Protein AF-A0A1R1AN00-F1 (afdb_monomer_lite)

Sequence (344 aa):
MRDAVTIQRDMHDYLPRYYGDIPVASNVVDRGASETAQLNAAMYDVLAQMYVDTATWGLARWERIFNLATDVSKPIDQRRSVIKSRARGAGTVTKALIKEVAESFQNGEVEVTEYNRNYFRRNFEAWTKHANAAIIGDYELRLTATAANQASTFDRALIPGEQYTFFIERNEGTVWIDSYNSGGAKTSLDGLTWDSVETYTWNEVEPLTFNELSGSLSGVGGVKTFVVPSDSVRVRVSFVSLDNATTGVYTFKNAMLMRGTATALPRKFEPYKPNWVGILFVSSRGVPANISDVQTAIREIIPAHIAIDYTFVYTQLGGLTGATFGGIETAALRFDELETWEVT

Radius of gyration: 29.09 Å; chains: 1; bounding box: 71×66×74 Å

pLDDT: mean 78.96, std 14.59, range [32.84, 95.38]

Foldseek 3Di:
DDALVRLLVVLCVPDDPVLVPPPVSSVVSSVVSVVVRVVVVVVVLVVLLVDLVRNDPSLVVLCVLLVHDDDPVDDSVVSSVVSVVSVVVLDDDDQVNLQVLLCVLPVAGKHKDDDQFFPQFFQNPQKQDFPQWDRPGRFKIKHWAQAFWGKIKHKDFDAAQFKKKKWKFKQWFKKFKWFAAPVGDTDDFPPWDDPPPVPLDPDDFDDWDDDPPGSMTGGGIDMIMTGHHNRTGMMMMMTTHHRPDNTDMMMMGLIGMGTDDPVPRDSDRDHRDPQEMEMEGDGFADDDPCVVVSVVSSCSSRDPPHYYHYHGHWQDPVQCVVPDPVNVVVVVDDPRCNRRDHDD

Structure (mmCIF, N/CA/C/O backbone):
data_AF-A0A1R1AN00-F1
#
_entry.id   AF-A0A1R1AN00-F1
#
loop_
_atom_site.group_PDB
_atom_site.id
_atom_site.type_symbol
_atom_site.label_atom_id
_atom_site.label_alt_id
_atom_site.label_comp_id
_atom_site.label_asym_id
_atom_site.label_entity_id
_atom_site.label_seq_id
_atom_site.pdbx_PDB_ins_code
_atom_site.Cartn_x
_atom_site.Cartn_y
_atom_site.Cartn_z
_atom_site.occupancy
_atom_site.B_iso_or_equiv
_atom_site.auth_seq_id
_atom_site.auth_comp_id
_atom_site.auth_asym_id
_atom_site.auth_atom_id
_atom_site.pdbx_PDB_model_num
ATOM 1 N N . MET A 1 1 ? 19.030 0.834 -23.474 1.00 73.69 1 MET A N 1
ATOM 2 C CA . MET A 1 1 ? 20.465 0.490 -23.409 1.00 73.69 1 MET A CA 1
ATOM 3 C C . MET A 1 1 ? 21.256 1.664 -23.956 1.00 73.69 1 MET A C 1
ATOM 5 O O . MET A 1 1 ? 20.838 2.195 -24.977 1.00 73.69 1 MET A O 1
ATOM 9 N N . ARG A 1 2 ? 22.317 2.114 -23.276 1.00 79.19 2 ARG A N 1
ATOM 10 C CA . ARG A 1 2 ? 23.229 3.115 -23.855 1.00 79.19 2 ARG A CA 1
ATOM 11 C C . ARG A 1 2 ? 24.252 2.382 -24.719 1.00 79.19 2 ARG A C 1
ATOM 13 O O . ARG A 1 2 ? 24.729 1.329 -24.303 1.00 79.19 2 ARG A O 1
ATOM 20 N N . ASP A 1 3 ? 24.543 2.898 -25.905 1.00 83.00 3 ASP A N 1
ATOM 21 C CA . ASP A 1 3 ? 25.579 2.329 -26.764 1.00 83.00 3 ASP A CA 1
ATOM 22 C C . ASP A 1 3 ? 26.980 2.764 -26.298 1.00 83.00 3 ASP A C 1
ATOM 24 O O . ASP A 1 3 ? 27.144 3.702 -25.511 1.00 83.00 3 ASP A O 1
ATOM 28 N N . ALA A 1 4 ? 28.005 2.044 -26.758 1.00 83.62 4 ALA A N 1
ATOM 29 C CA . ALA A 1 4 ? 29.384 2.287 -26.340 1.00 83.62 4 ALA A CA 1
ATOM 30 C C . ALA A 1 4 ? 29.868 3.700 -26.709 1.00 83.62 4 ALA A C 1
ATOM 32 O O . ALA A 1 4 ? 30.596 4.315 -25.938 1.00 83.62 4 ALA A O 1
ATOM 33 N N . VAL A 1 5 ? 29.417 4.230 -27.851 1.00 86.88 5 VAL A N 1
ATOM 34 C CA . VAL A 1 5 ? 29.794 5.561 -28.347 1.00 86.88 5 VAL A CA 1
ATOM 35 C C . VAL A 1 5 ? 29.214 6.665 -27.463 1.00 86.88 5 VAL A C 1
ATOM 37 O O . VAL A 1 5 ? 29.918 7.614 -27.124 1.00 86.88 5 VAL A O 1
ATOM 40 N N . THR A 1 6 ? 27.956 6.534 -27.031 1.00 90.25 6 THR A N 1
ATOM 41 C CA . THR A 1 6 ? 27.344 7.486 -26.095 1.00 90.25 6 THR A CA 1
ATOM 42 C C . THR A 1 6 ? 28.042 7.437 -24.742 1.00 90.25 6 THR A C 1
ATOM 44 O O . THR A 1 6 ? 28.355 8.485 -24.195 1.00 90.25 6 THR A O 1
ATOM 47 N N . ILE A 1 7 ? 28.335 6.241 -24.216 1.00 90.00 7 ILE A N 1
ATOM 48 C CA . ILE A 1 7 ? 29.051 6.093 -22.936 1.00 90.00 7 ILE A CA 1
ATOM 49 C C . ILE A 1 7 ? 30.443 6.726 -23.018 1.00 90.00 7 ILE A C 1
ATOM 51 O O . ILE A 1 7 ? 30.825 7.466 -22.119 1.00 90.00 7 ILE A O 1
ATOM 55 N N . GLN A 1 8 ? 31.177 6.478 -24.103 1.00 89.69 8 GLN A N 1
ATOM 56 C CA . GLN A 1 8 ? 32.492 7.068 -24.334 1.00 89.69 8 GLN A CA 1
ATOM 57 C C . GLN A 1 8 ? 32.420 8.596 -24.373 1.00 89.69 8 GLN A C 1
ATOM 59 O O . GLN A 1 8 ? 33.155 9.256 -23.642 1.00 89.69 8 GLN A O 1
ATOM 64 N N . ARG A 1 9 ? 31.514 9.165 -25.179 1.00 89.62 9 ARG A N 1
ATOM 65 C CA . ARG A 1 9 ? 31.328 10.619 -25.261 1.00 89.62 9 ARG A CA 1
ATOM 66 C C . ARG A 1 9 ? 30.973 11.211 -23.898 1.00 89.62 9 ARG A C 1
ATOM 68 O O . ARG A 1 9 ? 31.630 12.150 -23.470 1.00 89.62 9 ARG A O 1
ATOM 75 N N . ASP A 1 10 ? 29.998 10.626 -23.202 1.00 92.19 10 ASP A N 1
ATOM 76 C CA . ASP A 1 10 ? 29.580 11.089 -21.879 1.00 92.19 10 ASP A CA 1
ATOM 77 C C . ASP A 1 10 ? 30.773 11.062 -20.897 1.00 92.19 10 ASP A C 1
ATOM 79 O O . ASP A 1 10 ? 30.980 12.013 -20.150 1.00 92.19 10 ASP A O 1
ATOM 83 N N . MET A 1 11 ? 31.605 10.012 -20.917 1.00 91.19 11 MET A N 1
ATOM 84 C CA . MET A 1 11 ? 32.795 9.918 -20.057 1.00 91.19 11 MET A CA 1
ATOM 85 C C . MET A 1 11 ? 33.853 10.983 -20.369 1.00 91.19 11 MET A C 1
ATOM 87 O O . MET A 1 11 ? 34.453 11.517 -19.437 1.00 91.19 11 MET A O 1
ATOM 91 N N . HIS A 1 12 ? 34.061 11.320 -21.644 1.00 88.94 12 HIS A N 1
ATOM 92 C CA . HIS A 1 12 ? 34.932 12.433 -22.041 1.00 88.94 12 HIS A CA 1
ATOM 93 C C . HIS A 1 12 ? 34.344 13.793 -21.633 1.00 88.94 12 HIS A C 1
ATOM 95 O O . HIS A 1 12 ? 35.085 14.653 -21.162 1.00 88.94 12 HIS A O 1
ATOM 101 N N . ASP A 1 13 ? 33.023 13.970 -21.722 1.00 91.31 13 ASP A N 1
ATOM 102 C CA . ASP A 1 13 ? 32.324 15.205 -21.332 1.00 91.31 13 ASP A CA 1
ATOM 103 C C . ASP A 1 13 ? 32.365 15.465 -19.812 1.00 91.31 13 ASP A C 1
ATOM 105 O O . ASP A 1 13 ? 32.333 16.617 -19.373 1.00 91.31 13 ASP A O 1
ATOM 109 N N . TYR A 1 14 ? 32.465 14.409 -18.996 1.00 91.25 14 TYR A N 1
ATOM 110 C CA . TYR A 1 14 ? 32.631 14.510 -17.540 1.00 91.25 14 TYR A CA 1
ATOM 111 C C . TYR A 1 14 ? 34.046 14.925 -17.106 1.00 91.25 14 TYR A C 1
ATOM 113 O O . TYR A 1 14 ? 34.246 15.278 -15.939 1.00 91.25 14 TYR A O 1
ATOM 121 N N . LEU A 1 15 ? 35.030 14.892 -18.011 1.00 89.62 15 LEU A N 1
ATOM 122 C CA . LEU A 1 15 ? 36.413 15.251 -17.716 1.00 89.62 15 LEU A CA 1
ATOM 123 C C . LEU A 1 15 ? 36.736 16.685 -18.165 1.00 89.62 15 LEU A C 1
ATOM 125 O O . LEU A 1 15 ? 36.225 17.174 -19.173 1.00 89.62 15 LEU A O 1
ATOM 129 N N . PRO A 1 16 ? 37.631 17.392 -17.452 1.00 92.50 16 PRO A N 1
ATOM 130 C CA . PRO A 1 16 ? 38.161 18.661 -17.932 1.00 92.50 16 PRO A CA 1
ATOM 131 C C . PRO A 1 16 ? 38.797 18.540 -19.324 1.00 92.50 16 PRO A C 1
ATOM 133 O O . PRO A 1 16 ? 39.579 17.625 -19.579 1.00 92.50 16 PRO A O 1
ATOM 136 N N . ARG A 1 17 ? 38.539 19.522 -20.197 1.00 86.81 17 ARG A N 1
ATOM 137 C CA . ARG A 1 17 ? 38.950 19.496 -21.617 1.00 86.81 17 ARG A CA 1
ATOM 138 C C . ARG A 1 17 ? 40.444 19.252 -21.855 1.00 86.81 17 ARG A C 1
ATOM 140 O O . ARG A 1 17 ? 40.793 18.655 -22.863 1.00 86.81 17 ARG A O 1
ATOM 147 N N . TYR A 1 18 ? 41.313 19.663 -20.930 1.00 88.06 18 TYR A N 1
ATOM 148 C CA . TYR A 1 18 ? 42.763 19.476 -21.062 1.00 88.06 18 TYR A CA 1
ATOM 149 C C . TYR A 1 18 ? 43.205 18.001 -21.029 1.00 88.06 18 TYR A C 1
ATOM 151 O O . TYR A 1 18 ? 44.320 17.698 -21.441 1.00 88.06 18 TYR A O 1
ATOM 159 N N . TYR A 1 19 ? 42.360 17.073 -20.558 1.00 86.06 19 TYR A N 1
ATOM 160 C CA . TYR A 1 19 ? 42.641 15.635 -20.638 1.00 86.06 19 TYR A CA 1
ATOM 161 C C . TYR A 1 19 ? 42.410 15.053 -22.039 1.00 86.06 19 TYR A C 1
ATOM 163 O O . TYR A 1 19 ? 42.976 14.004 -22.340 1.00 86.06 19 TYR A O 1
ATOM 171 N N . GLY A 1 20 ? 41.636 15.726 -22.899 1.00 82.19 20 GLY A N 1
ATOM 172 C CA . GLY A 1 20 ? 41.353 15.259 -24.262 1.00 82.19 20 GLY A CA 1
ATOM 173 C C . GLY A 1 20 ? 42.589 15.249 -25.164 1.00 82.19 20 GLY A C 1
ATOM 174 O O . GLY A 1 20 ? 42.725 14.378 -26.020 1.00 82.19 20 GLY A O 1
ATOM 175 N N . ASP A 1 21 ? 43.530 16.161 -24.914 1.00 86.94 21 ASP A N 1
ATOM 176 C CA . ASP A 1 21 ? 44.768 16.279 -25.689 1.00 86.94 21 ASP A CA 1
ATOM 177 C C . ASP A 1 21 ? 45.856 15.291 -25.229 1.00 86.94 21 ASP A C 1
ATOM 179 O O . ASP A 1 21 ? 46.875 15.129 -25.901 1.00 86.94 21 ASP A O 1
ATOM 183 N N . ILE A 1 22 ? 45.667 14.623 -24.082 1.00 93.38 22 ILE A N 1
ATOM 184 C CA . ILE A 1 22 ? 46.639 13.684 -23.511 1.00 93.38 22 ILE A CA 1
ATOM 185 C C . ILE A 1 22 ? 46.320 12.267 -24.017 1.00 93.38 22 ILE A C 1
ATOM 187 O O . ILE A 1 22 ? 45.334 11.669 -23.576 1.00 93.38 22 ILE A O 1
ATOM 191 N N . PRO A 1 23 ? 47.182 11.645 -24.851 1.00 90.69 23 PRO A N 1
ATOM 192 C CA . PRO A 1 23 ? 46.894 10.333 -25.436 1.00 90.69 23 PRO A CA 1
ATOM 193 C C . PRO A 1 23 ? 46.712 9.228 -24.391 1.00 90.69 23 PRO A C 1
ATOM 195 O O . PRO A 1 23 ? 45.912 8.315 -24.569 1.00 90.69 23 PRO A O 1
ATOM 198 N N . VAL A 1 24 ? 47.447 9.307 -23.279 1.00 92.50 24 VAL A N 1
ATOM 199 C CA . VAL A 1 24 ? 47.346 8.336 -22.180 1.00 92.50 24 VAL A CA 1
ATOM 200 C C . VAL A 1 24 ? 45.983 8.428 -21.494 1.00 92.50 24 VAL A C 1
ATOM 202 O O . VAL A 1 24 ? 45.358 7.398 -21.259 1.00 92.50 24 VAL A O 1
ATOM 205 N N . ALA A 1 25 ? 45.506 9.643 -21.211 1.00 87.88 25 ALA A N 1
ATOM 206 C CA . ALA A 1 25 ? 44.210 9.849 -20.573 1.00 87.88 25 ALA A CA 1
ATOM 207 C C . ALA A 1 25 ? 43.074 9.384 -21.493 1.00 87.88 25 ALA A C 1
ATOM 209 O O . ALA A 1 25 ? 42.216 8.623 -21.053 1.00 87.88 25 ALA A O 1
ATOM 210 N N . SER A 1 26 ? 43.133 9.744 -22.779 1.00 88.06 26 SER A N 1
ATOM 211 C CA . SER A 1 26 ? 42.147 9.311 -23.772 1.00 88.06 26 SER A CA 1
ATOM 212 C C . SER A 1 26 ? 42.073 7.781 -23.891 1.00 88.06 26 SER A C 1
ATOM 214 O O . SER A 1 26 ? 40.998 7.201 -23.765 1.00 88.06 26 SER A O 1
ATOM 216 N N . ASN A 1 27 ? 43.221 7.095 -23.972 1.00 91.88 27 ASN A N 1
ATOM 217 C CA . ASN A 1 27 ? 43.267 5.629 -24.018 1.00 91.88 27 ASN A CA 1
ATOM 218 C C . ASN A 1 27 ? 42.658 4.956 -22.773 1.00 91.88 27 ASN A C 1
ATOM 220 O O . ASN A 1 27 ? 42.006 3.916 -22.892 1.00 91.88 27 ASN A O 1
ATOM 224 N N . VAL A 1 28 ? 42.877 5.517 -21.577 1.00 92.31 28 VAL A N 1
ATOM 225 C CA . VAL A 1 28 ? 42.296 4.994 -20.327 1.00 92.31 28 VAL A CA 1
ATOM 226 C C . VAL A 1 28 ? 40.780 5.172 -20.323 1.00 92.31 28 VAL A C 1
ATOM 228 O O . VAL A 1 28 ? 40.058 4.232 -19.990 1.00 92.31 28 VAL A O 1
ATOM 231 N N . VAL A 1 29 ? 40.294 6.347 -20.728 1.00 90.31 29 VAL A N 1
ATOM 232 C CA . VAL A 1 29 ? 38.857 6.644 -20.805 1.00 90.31 29 VAL A CA 1
ATOM 233 C C . VAL A 1 29 ? 38.172 5.742 -21.824 1.00 90.31 29 VAL A C 1
ATOM 235 O O . VAL A 1 29 ? 37.138 5.157 -21.516 1.00 90.31 29 VAL A O 1
ATOM 238 N N . ASP A 1 30 ? 38.777 5.544 -22.992 1.00 90.25 30 ASP A N 1
ATOM 239 C CA . ASP A 1 30 ? 38.228 4.700 -24.053 1.00 90.25 30 ASP A CA 1
ATOM 240 C C . ASP A 1 30 ? 38.143 3.226 -23.632 1.00 90.25 30 ASP A C 1
ATOM 242 O O . ASP A 1 30 ? 37.142 2.547 -23.891 1.00 90.25 30 ASP A O 1
ATOM 246 N N . ARG A 1 31 ? 39.163 2.720 -22.923 1.00 93.31 31 ARG A N 1
ATOM 247 C CA . ARG A 1 31 ? 39.113 1.371 -22.341 1.00 93.31 31 ARG A CA 1
ATOM 248 C C . ARG A 1 31 ? 38.059 1.258 -21.247 1.00 93.31 31 ARG A C 1
ATOM 250 O O . ARG A 1 31 ? 37.251 0.331 -21.306 1.00 93.31 31 ARG A O 1
ATOM 257 N N . GLY A 1 32 ? 37.997 2.222 -20.332 1.00 92.81 32 GLY A N 1
ATOM 258 C CA . GLY A 1 32 ? 36.976 2.263 -19.285 1.00 92.81 32 GLY A CA 1
ATOM 259 C C . GLY A 1 32 ? 35.552 2.353 -19.844 1.00 92.81 32 GLY A C 1
ATOM 260 O O . GLY A 1 32 ? 34.643 1.697 -19.335 1.00 92.81 32 GLY A O 1
ATOM 261 N N . ALA A 1 33 ? 35.348 3.094 -20.934 1.00 92.38 33 ALA A N 1
ATOM 262 C CA . ALA A 1 33 ? 34.065 3.184 -21.623 1.00 92.38 33 ALA A CA 1
ATOM 263 C C . ALA A 1 33 ? 33.647 1.840 -22.231 1.00 92.38 33 ALA A C 1
ATOM 265 O O . ALA A 1 33 ? 32.486 1.444 -22.109 1.00 92.38 33 ALA A O 1
ATOM 266 N N . SER A 1 34 ? 34.589 1.104 -22.830 1.00 91.44 34 SER A N 1
ATOM 267 C CA . SER A 1 34 ? 34.330 -0.234 -23.371 1.00 91.44 34 SER A CA 1
ATOM 268 C C . SER A 1 34 ? 33.916 -1.227 -22.279 1.00 91.44 34 SER A C 1
ATOM 270 O O . SER A 1 34 ? 32.915 -1.927 -22.435 1.00 91.44 34 SER A O 1
ATOM 272 N N . GLU A 1 35 ? 34.628 -1.249 -21.151 1.00 93.81 35 GLU A N 1
ATOM 273 C CA . GLU A 1 35 ? 34.293 -2.102 -20.002 1.00 93.81 35 GLU A CA 1
ATOM 274 C C . GLU A 1 35 ? 32.940 -1.721 -19.390 1.00 93.81 35 GLU A C 1
ATOM 276 O O . GLU A 1 35 ? 32.101 -2.582 -19.120 1.00 93.81 35 GLU A O 1
ATOM 281 N N . THR A 1 36 ? 32.677 -0.420 -19.252 1.00 93.62 36 THR A N 1
ATOM 282 C CA . THR A 1 36 ? 31.398 0.096 -18.749 1.00 93.62 36 THR A CA 1
ATOM 283 C C . THR A 1 36 ? 30.244 -0.290 -19.670 1.00 93.62 36 THR A C 1
ATOM 285 O O . THR A 1 36 ? 29.181 -0.682 -19.191 1.00 93.62 36 THR A O 1
ATOM 288 N N . ALA A 1 37 ? 30.436 -0.232 -20.990 1.00 92.62 37 ALA A N 1
ATOM 289 C CA . ALA A 1 37 ? 29.433 -0.661 -21.957 1.00 92.62 37 ALA A CA 1
ATOM 290 C C . ALA A 1 37 ? 29.138 -2.167 -21.850 1.00 92.62 37 ALA A C 1
ATOM 292 O O . ALA A 1 37 ? 27.973 -2.565 -21.893 1.00 92.62 37 ALA A O 1
ATOM 293 N N . GLN A 1 38 ? 30.164 -2.999 -21.645 1.00 92.50 38 GLN A N 1
ATOM 294 C CA . GLN A 1 38 ? 29.990 -4.438 -21.415 1.00 92.50 38 GLN A CA 1
ATOM 295 C C . GLN A 1 38 ? 29.238 -4.720 -20.110 1.00 92.50 38 GLN A C 1
ATOM 297 O O . GLN A 1 38 ? 28.301 -5.518 -20.103 1.00 92.50 38 GLN A O 1
ATOM 302 N N . LEU A 1 39 ? 29.585 -4.026 -19.023 1.00 93.56 39 LEU A N 1
ATOM 303 C CA . LEU A 1 39 ? 28.875 -4.140 -17.748 1.00 93.56 39 LEU A CA 1
ATOM 304 C C . LEU A 1 39 ? 27.409 -3.707 -17.882 1.00 93.56 39 LEU A C 1
ATOM 306 O O . LEU A 1 39 ? 26.508 -4.386 -17.390 1.00 93.56 39 LEU A O 1
ATOM 310 N N . ASN A 1 40 ? 27.163 -2.599 -18.583 1.00 93.81 40 ASN A N 1
ATOM 311 C CA . ASN A 1 40 ? 25.822 -2.103 -18.871 1.00 93.81 40 ASN A CA 1
ATOM 312 C C . ASN A 1 40 ? 25.009 -3.160 -19.636 1.00 93.81 40 ASN A C 1
ATOM 314 O O . ASN A 1 40 ? 23.879 -3.462 -19.255 1.00 93.81 40 ASN A O 1
ATOM 318 N N . ALA A 1 41 ? 25.609 -3.786 -20.652 1.00 91.69 41 ALA A N 1
ATOM 319 C CA . ALA A 1 41 ? 24.997 -4.876 -21.403 1.00 91.69 41 ALA A CA 1
ATOM 320 C C . ALA A 1 41 ? 24.670 -6.094 -20.540 1.00 91.69 41 ALA A C 1
ATOM 322 O O . ALA A 1 41 ? 23.542 -6.583 -20.592 1.00 91.69 41 ALA A O 1
ATOM 323 N N . ALA A 1 42 ? 25.608 -6.535 -19.703 1.00 93.00 42 ALA A N 1
ATOM 324 C CA . ALA A 1 42 ? 25.389 -7.648 -18.788 1.00 93.00 42 ALA A CA 1
ATOM 325 C C . ALA A 1 42 ? 24.251 -7.356 -17.794 1.00 93.00 42 ALA A C 1
ATOM 327 O O . ALA A 1 42 ? 23.400 -8.209 -17.556 1.00 93.00 42 ALA A O 1
ATOM 328 N N . MET A 1 43 ? 24.181 -6.132 -17.261 1.00 93.38 43 MET A N 1
ATOM 329 C CA . MET A 1 43 ? 23.097 -5.712 -16.371 1.00 93.38 43 MET A CA 1
ATOM 330 C C . MET A 1 43 ? 21.731 -5.789 -17.066 1.00 93.38 43 MET A C 1
ATOM 332 O O . MET A 1 43 ? 20.778 -6.318 -16.492 1.00 93.38 43 MET A O 1
ATOM 336 N N . TYR A 1 44 ? 21.627 -5.297 -18.304 1.00 92.75 44 TYR A N 1
ATOM 337 C CA . TYR A 1 44 ? 20.380 -5.380 -19.066 1.00 92.75 44 TYR A CA 1
ATOM 338 C C . TYR A 1 44 ? 20.012 -6.818 -19.452 1.00 92.75 44 TYR A C 1
ATOM 340 O O . TYR A 1 44 ? 18.827 -7.143 -19.415 1.00 92.75 44 TYR A O 1
ATOM 348 N N . ASP A 1 45 ? 20.980 -7.689 -19.757 1.00 94.62 45 ASP A N 1
ATOM 349 C CA . ASP A 1 45 ? 20.705 -9.111 -20.010 1.00 94.62 45 ASP A CA 1
ATOM 350 C C . ASP A 1 45 ? 20.145 -9.805 -18.762 1.00 94.62 45 ASP A C 1
ATOM 352 O O . ASP A 1 45 ? 19.129 -10.497 -18.838 1.00 94.62 45 ASP A O 1
ATOM 356 N N . VAL A 1 46 ? 20.728 -9.546 -17.585 1.00 94.94 46 VAL A N 1
ATOM 357 C CA . VAL A 1 46 ? 20.211 -10.062 -16.306 1.00 94.94 46 VAL A CA 1
ATOM 358 C C . VAL A 1 46 ? 18.796 -9.551 -16.039 1.00 94.94 46 VAL A C 1
ATOM 360 O O . VAL A 1 46 ? 17.925 -10.338 -15.663 1.00 94.94 46 VAL A O 1
ATOM 363 N N . LEU A 1 47 ? 18.533 -8.260 -16.264 1.00 94.12 47 LEU A N 1
ATOM 364 C CA . LEU A 1 47 ? 17.189 -7.690 -16.124 1.00 94.12 47 LEU A CA 1
ATOM 365 C C . LEU A 1 47 ? 16.197 -8.319 -17.108 1.00 94.12 47 LEU A C 1
ATOM 367 O O . LEU A 1 47 ? 15.062 -8.599 -16.725 1.00 94.12 47 LEU A O 1
ATOM 371 N N . ALA A 1 48 ? 16.619 -8.612 -18.339 1.00 94.38 48 ALA A N 1
ATOM 372 C CA . ALA A 1 48 ? 15.789 -9.308 -19.316 1.00 94.38 48 ALA A CA 1
ATOM 373 C C . ALA A 1 48 ? 15.409 -10.726 -18.851 1.00 94.38 48 ALA A C 1
ATOM 375 O O . ALA A 1 48 ? 14.332 -11.214 -19.191 1.00 94.38 48 ALA A O 1
ATOM 376 N N . GLN A 1 49 ? 16.213 -11.378 -18.008 1.00 94.94 49 GLN A N 1
ATOM 377 C CA . GLN A 1 49 ? 15.848 -12.674 -17.425 1.00 94.94 49 GLN A CA 1
ATOM 378 C C . GLN A 1 49 ? 14.772 -12.589 -16.330 1.00 94.94 49 GLN A C 1
ATOM 380 O O . GLN A 1 49 ? 14.147 -13.602 -15.999 1.00 94.94 49 GLN A O 1
ATOM 385 N N . MET A 1 50 ? 14.531 -11.397 -15.773 1.00 91.88 50 MET A N 1
ATOM 386 C CA . MET A 1 50 ? 13.537 -11.164 -14.716 1.00 91.88 50 MET A CA 1
ATOM 387 C C . MET A 1 50 ? 12.107 -11.012 -15.247 1.00 91.88 50 MET A C 1
ATOM 389 O O . MET A 1 50 ? 11.185 -10.854 -14.453 1.00 91.88 50 MET A O 1
ATOM 393 N N . TYR A 1 51 ? 11.893 -11.092 -16.562 1.00 91.69 51 TYR A N 1
ATOM 394 C CA . TYR A 1 51 ? 10.559 -11.095 -17.162 1.00 91.69 51 TYR A CA 1
ATOM 395 C C . TYR A 1 51 ? 10.402 -12.306 -18.071 1.00 91.69 51 TYR A C 1
ATOM 397 O O . TYR A 1 51 ? 11.260 -12.575 -18.908 1.00 91.69 51 TYR A O 1
ATOM 405 N N . VAL A 1 52 ? 9.287 -13.029 -17.941 1.00 91.88 52 VAL A N 1
ATOM 406 C CA . VAL A 1 52 ? 9.049 -14.265 -18.708 1.00 91.88 52 VAL A CA 1
ATOM 407 C C . VAL A 1 52 ? 9.106 -14.011 -20.217 1.00 91.88 52 VAL A C 1
ATOM 409 O O . VAL A 1 52 ? 9.648 -14.832 -20.950 1.00 91.88 52 VAL A O 1
ATOM 412 N N . ASP A 1 53 ? 8.608 -12.865 -20.685 1.00 94.06 53 ASP A N 1
ATOM 413 C CA . ASP A 1 53 ? 8.571 -12.531 -22.114 1.00 94.06 53 ASP A CA 1
ATOM 414 C C . ASP A 1 53 ? 9.948 -12.260 -22.729 1.00 94.06 53 ASP A C 1
ATOM 416 O O . ASP A 1 53 ? 10.131 -12.470 -23.926 1.00 94.06 53 ASP A O 1
ATOM 420 N N . THR A 1 54 ? 10.927 -11.840 -21.928 1.00 94.12 54 THR A N 1
ATOM 421 C CA . THR A 1 54 ? 12.287 -11.535 -22.398 1.00 94.12 54 THR A CA 1
ATOM 422 C C . THR A 1 54 ? 13.312 -12.584 -21.970 1.00 94.12 54 THR A C 1
ATOM 424 O O . THR A 1 54 ? 14.364 -12.690 -22.596 1.00 94.12 54 THR A O 1
ATOM 427 N N . ALA A 1 55 ? 12.998 -13.427 -20.984 1.00 94.31 55 ALA A N 1
ATOM 428 C CA . ALA A 1 55 ? 13.916 -14.427 -20.450 1.00 94.31 55 ALA A CA 1
ATOM 429 C C . ALA A 1 55 ? 14.278 -15.500 -21.484 1.00 94.31 55 ALA A C 1
ATOM 431 O O . ALA A 1 55 ? 13.410 -16.036 -22.175 1.00 94.31 55 ALA A O 1
ATOM 432 N N . THR A 1 56 ? 15.561 -15.830 -21.568 1.00 93.25 56 THR A N 1
ATOM 433 C CA . THR A 1 56 ? 16.134 -16.870 -22.426 1.00 93.25 56 THR A CA 1
ATOM 434 C C . THR A 1 56 ? 16.690 -17.990 -21.548 1.00 93.25 56 THR A C 1
ATOM 436 O O . THR A 1 56 ? 15.989 -18.957 -21.248 1.00 93.25 56 THR A O 1
ATOM 439 N N . TRP A 1 57 ? 17.914 -17.841 -21.045 1.00 92.00 57 TRP A N 1
ATOM 440 C CA . TRP A 1 57 ? 18.544 -18.793 -20.131 1.00 92.00 57 TRP A CA 1
ATOM 441 C C . TRP A 1 57 ? 17.900 -18.773 -18.733 1.00 92.00 57 TRP A C 1
ATOM 443 O O . TRP A 1 57 ? 17.877 -19.792 -18.042 1.00 92.00 57 TRP A O 1
ATOM 453 N N . GLY A 1 58 ? 17.285 -17.653 -18.339 1.00 93.06 58 GLY A N 1
ATOM 454 C CA . GLY A 1 58 ? 16.565 -17.507 -17.072 1.00 93.06 58 GLY A CA 1
ATOM 455 C C . GLY A 1 58 ? 15.275 -18.328 -16.960 1.00 93.06 58 GLY A C 1
ATOM 456 O O . GLY A 1 58 ? 14.744 -18.473 -15.858 1.00 93.06 58 GLY A O 1
ATOM 457 N N . LEU A 1 59 ? 14.770 -18.911 -18.057 1.00 94.50 59 LEU A N 1
ATOM 458 C CA . LEU A 1 59 ? 13.518 -19.681 -18.048 1.00 94.50 59 LEU A CA 1
ATOM 459 C C . LEU A 1 59 ? 13.561 -20.899 -17.122 1.00 94.50 59 LEU A C 1
ATOM 461 O O . LEU A 1 59 ? 12.556 -21.204 -16.488 1.00 94.50 59 LEU A O 1
ATOM 465 N N . ALA A 1 60 ? 14.723 -21.536 -16.959 1.00 93.44 60 ALA A N 1
ATOM 466 C CA . ALA A 1 60 ? 14.876 -22.654 -16.026 1.00 93.44 60 ALA A CA 1
ATOM 467 C C . ALA A 1 60 ? 14.588 -22.246 -14.567 1.00 93.44 60 ALA A C 1
ATOM 469 O O . ALA A 1 60 ? 14.091 -23.041 -13.770 1.00 93.44 60 ALA A O 1
ATOM 470 N N . ARG A 1 61 ? 14.871 -20.987 -14.199 1.00 91.62 61 ARG A N 1
ATOM 471 C CA . ARG A 1 61 ? 14.542 -20.460 -12.869 1.00 91.62 61 ARG A CA 1
ATOM 472 C C . ARG A 1 61 ? 13.038 -20.264 -12.712 1.00 91.62 61 ARG A C 1
ATOM 474 O O . ARG A 1 61 ? 12.494 -20.648 -11.683 1.00 91.62 61 ARG A O 1
ATOM 481 N N . TRP A 1 62 ? 12.381 -19.701 -13.723 1.00 92.00 62 TRP A N 1
ATOM 482 C CA . TRP A 1 62 ? 10.928 -19.526 -13.740 1.00 92.00 62 TRP A CA 1
ATOM 483 C C . TRP A 1 62 ? 10.180 -20.855 -13.673 1.00 92.00 62 TRP A C 1
ATOM 485 O O . TRP A 1 62 ? 9.241 -20.991 -12.898 1.00 92.00 62 TRP A O 1
ATOM 495 N N . GLU A 1 63 ? 10.626 -21.854 -14.429 1.00 92.56 63 GLU A N 1
ATOM 496 C CA . GLU A 1 63 ? 10.059 -23.203 -14.381 1.00 92.56 63 GLU A CA 1
ATOM 497 C C . GLU A 1 63 ? 10.164 -23.798 -12.979 1.00 92.56 63 GLU A C 1
ATOM 499 O O . GLU A 1 63 ? 9.163 -24.282 -12.464 1.00 92.56 63 GLU A O 1
ATOM 504 N N . ARG A 1 64 ? 11.314 -23.656 -12.308 1.00 87.44 64 ARG A N 1
ATOM 505 C CA . ARG A 1 64 ? 11.465 -24.079 -10.909 1.00 87.44 64 ARG A CA 1
ATOM 506 C C . ARG A 1 64 ? 10.496 -23.356 -9.970 1.00 87.44 64 ARG A C 1
ATOM 508 O O . ARG A 1 64 ? 9.887 -24.010 -9.134 1.00 87.44 64 ARG A O 1
ATOM 515 N N . ILE A 1 65 ? 10.341 -22.035 -10.113 1.00 83.88 65 ILE A N 1
ATOM 516 C CA . ILE A 1 65 ? 9.417 -21.230 -9.288 1.00 83.88 65 ILE A CA 1
ATOM 517 C C . ILE A 1 65 ? 7.981 -21.749 -9.413 1.00 83.88 65 ILE A C 1
ATOM 519 O O . ILE A 1 65 ? 7.270 -21.844 -8.420 1.00 83.88 65 ILE A O 1
ATOM 523 N N . PHE A 1 66 ? 7.563 -22.122 -10.622 1.00 82.94 66 PHE A N 1
ATOM 524 C CA . PHE A 1 66 ? 6.220 -22.643 -10.879 1.00 82.94 66 PHE A CA 1
ATOM 525 C C . PHE A 1 66 ? 6.108 -24.172 -10.769 1.00 82.94 66 PHE A C 1
ATOM 527 O O . PHE A 1 66 ? 5.075 -24.732 -11.148 1.00 82.94 66 PHE A O 1
ATOM 534 N N . ASN A 1 67 ? 7.151 -24.834 -10.258 1.00 84.19 67 ASN A N 1
ATOM 535 C CA . ASN A 1 67 ? 7.262 -26.286 -10.134 1.00 84.19 67 ASN A CA 1
ATOM 536 C C . ASN A 1 67 ? 6.972 -27.037 -11.454 1.00 84.19 67 ASN A C 1
ATOM 538 O O . ASN A 1 67 ? 6.226 -28.015 -11.501 1.00 84.19 67 ASN A O 1
ATOM 542 N N . LEU A 1 68 ? 7.527 -26.532 -12.555 1.00 87.25 68 LEU A N 1
ATOM 543 C CA . LEU A 1 68 ? 7.456 -27.108 -13.895 1.00 87.25 68 LEU A CA 1
ATOM 544 C C . LEU A 1 68 ? 8.758 -27.853 -14.213 1.00 87.25 68 LEU A C 1
ATOM 546 O O . LEU A 1 68 ? 9.848 -27.395 -13.873 1.00 87.25 68 LEU A O 1
ATOM 550 N N . ALA A 1 69 ? 8.653 -28.977 -14.923 1.00 89.06 69 ALA A N 1
ATOM 551 C CA . ALA A 1 69 ? 9.823 -29.688 -15.428 1.00 89.06 69 ALA A CA 1
ATOM 552 C C . ALA A 1 69 ? 10.549 -28.854 -16.500 1.00 89.06 69 ALA A C 1
ATOM 554 O O . ALA A 1 69 ? 9.942 -28.438 -17.492 1.00 89.06 69 ALA A O 1
ATOM 555 N N . THR A 1 70 ? 11.852 -28.637 -16.311 1.00 91.50 70 THR A N 1
ATOM 556 C CA . THR A 1 70 ? 12.698 -27.914 -17.266 1.00 91.50 70 THR A CA 1
ATOM 557 C C . THR A 1 70 ? 13.034 -28.806 -18.451 1.00 91.50 70 THR A C 1
ATOM 559 O O . THR A 1 70 ? 13.733 -29.806 -18.309 1.00 91.50 70 THR A O 1
ATOM 562 N N . ASP A 1 71 ? 12.568 -28.411 -19.632 1.00 89.25 71 ASP A N 1
ATOM 563 C CA . ASP A 1 71 ? 12.818 -29.113 -20.888 1.00 89.25 71 ASP A CA 1
ATOM 564 C C . ASP A 1 71 ? 13.454 -28.152 -21.897 1.00 89.25 71 ASP A C 1
ATOM 566 O O . ASP A 1 71 ? 12.780 -27.345 -22.541 1.00 89.25 71 ASP A O 1
ATOM 570 N N . VAL A 1 72 ? 14.781 -28.225 -22.007 1.00 88.75 72 VAL A N 1
ATOM 571 C CA . VAL A 1 72 ? 15.576 -27.361 -22.892 1.00 88.75 72 VAL A CA 1
ATOM 572 C C . VAL A 1 72 ? 15.446 -27.725 -24.372 1.00 88.75 72 VAL A C 1
ATOM 574 O O . VAL A 1 72 ? 15.895 -26.950 -25.210 1.00 88.75 72 VAL A O 1
ATOM 577 N N . SER A 1 73 ? 14.825 -28.865 -24.704 1.00 92.25 73 SER A N 1
ATOM 578 C CA . SER A 1 73 ? 14.584 -29.265 -26.096 1.00 92.25 73 SER A CA 1
ATOM 579 C C . SER A 1 73 ? 13.428 -28.493 -26.742 1.00 92.25 73 SER A C 1
ATOM 581 O O . SER A 1 73 ? 13.353 -28.388 -27.966 1.00 92.25 73 SER A O 1
ATOM 583 N N . LYS A 1 74 ? 12.532 -27.918 -25.929 1.00 91.94 74 LYS A N 1
ATOM 584 C CA . LYS A 1 74 ? 11.375 -27.158 -26.411 1.00 91.94 74 LYS A CA 1
ATOM 585 C C . LYS A 1 74 ? 11.761 -25.741 -26.846 1.00 91.94 74 LYS A C 1
ATOM 587 O O . LYS A 1 74 ? 12.575 -25.098 -26.176 1.00 91.94 74 LYS A O 1
ATOM 592 N N . PRO A 1 75 ? 11.109 -25.194 -27.891 1.00 95.31 75 PRO A N 1
ATOM 593 C CA . PRO A 1 75 ? 11.259 -23.794 -28.268 1.00 95.31 75 PRO A CA 1
ATOM 594 C C . PRO A 1 75 ? 10.998 -22.842 -27.095 1.00 95.31 75 PRO A C 1
ATOM 596 O O . PRO A 1 75 ? 10.061 -23.032 -26.313 1.00 95.31 75 PRO A O 1
ATOM 599 N N . ILE A 1 76 ? 11.802 -21.778 -27.005 1.00 94.06 76 ILE A N 1
ATOM 600 C CA . ILE A 1 76 ? 11.719 -20.761 -25.943 1.00 94.06 76 ILE A CA 1
ATOM 601 C C . ILE A 1 76 ? 10.299 -20.191 -25.817 1.00 94.06 76 ILE A C 1
ATOM 603 O O . ILE A 1 76 ? 9.774 -20.103 -24.708 1.00 94.06 76 ILE A O 1
ATOM 607 N N . ASP A 1 77 ? 9.633 -19.884 -26.931 1.00 94.25 77 ASP A N 1
ATOM 608 C CA . ASP A 1 77 ? 8.283 -19.305 -26.908 1.00 94.25 77 ASP A CA 1
ATOM 609 C C . ASP A 1 77 ? 7.228 -20.272 -26.360 1.00 94.25 77 ASP A C 1
ATOM 611 O O . ASP A 1 77 ? 6.291 -19.862 -25.665 1.00 94.25 77 ASP A O 1
ATOM 615 N N . GLN A 1 78 ? 7.412 -21.574 -26.598 1.00 94.12 78 GLN A N 1
ATOM 616 C CA . GLN A 1 78 ? 6.556 -22.602 -26.019 1.00 94.12 78 GLN A CA 1
ATOM 617 C C . GLN A 1 78 ? 6.760 -22.671 -24.502 1.00 94.12 78 GLN A C 1
ATOM 619 O O . GLN A 1 78 ? 5.782 -22.656 -23.753 1.00 94.12 78 GLN A O 1
ATOM 624 N N . ARG A 1 79 ? 8.016 -22.672 -24.036 1.00 95.38 79 ARG A N 1
ATOM 625 C CA . ARG A 1 79 ? 8.351 -22.664 -22.601 1.00 95.38 79 ARG A CA 1
ATOM 626 C C . ARG A 1 79 ? 7.757 -21.441 -21.897 1.00 95.38 79 ARG A C 1
ATOM 628 O O . ARG A 1 79 ? 7.064 -21.585 -20.890 1.00 95.38 79 ARG A O 1
ATOM 635 N N . ARG A 1 80 ? 7.912 -20.247 -22.483 1.00 94.94 80 ARG A N 1
ATOM 636 C CA . ARG A 1 80 ? 7.295 -18.999 -21.996 1.00 94.94 80 ARG A CA 1
ATOM 637 C C . ARG A 1 80 ? 5.774 -19.093 -21.916 1.00 94.94 80 ARG A C 1
ATOM 639 O O . ARG A 1 80 ? 5.184 -18.626 -20.946 1.00 94.94 80 ARG A O 1
ATOM 646 N N . SER A 1 81 ? 5.127 -19.695 -22.912 1.00 92.25 81 SER A N 1
ATOM 647 C CA . SER A 1 81 ? 3.666 -19.842 -22.941 1.00 92.25 81 SER A CA 1
ATOM 648 C C . SER A 1 81 ? 3.150 -20.752 -21.826 1.00 92.25 81 SER A C 1
ATOM 650 O O . SER A 1 81 ? 2.156 -20.413 -21.181 1.00 92.25 81 SER A O 1
ATOM 652 N N . VAL A 1 82 ? 3.850 -21.855 -21.538 1.00 91.00 82 VAL A N 1
ATOM 653 C CA . VAL A 1 82 ? 3.517 -22.760 -20.424 1.00 91.00 82 VAL A CA 1
ATOM 654 C C . VAL A 1 82 ? 3.681 -22.049 -19.080 1.00 91.00 82 VAL A C 1
ATOM 656 O O . VAL A 1 82 ? 2.759 -22.073 -18.264 1.00 91.00 82 VAL A O 1
ATOM 659 N N . ILE A 1 83 ? 4.799 -21.342 -18.877 1.00 90.38 83 ILE A N 1
ATOM 660 C CA . ILE A 1 83 ? 5.048 -20.540 -17.667 1.00 90.38 83 ILE A CA 1
ATOM 661 C C . ILE A 1 83 ? 3.946 -19.489 -17.485 1.00 90.38 83 ILE A C 1
ATOM 663 O O . ILE A 1 83 ? 3.332 -19.422 -16.424 1.00 90.38 83 ILE A O 1
ATOM 667 N N . LYS A 1 84 ? 3.624 -18.715 -18.530 1.00 88.62 84 LYS A N 1
ATOM 668 C CA . LYS A 1 84 ? 2.536 -17.721 -18.497 1.00 88.62 84 LYS A CA 1
ATOM 669 C C . LYS A 1 84 ? 1.171 -18.354 -18.240 1.00 88.62 84 LYS A C 1
ATOM 671 O O . LYS A 1 84 ? 0.325 -17.749 -17.588 1.00 88.62 84 LYS A O 1
ATOM 676 N N . SER A 1 85 ? 0.917 -19.558 -18.749 1.00 84.88 85 SER A N 1
ATOM 677 C CA . SER A 1 85 ? -0.316 -20.293 -18.455 1.00 84.88 85 SER A CA 1
ATOM 678 C C . SER A 1 85 ? -0.399 -20.673 -16.978 1.00 84.88 85 SER A C 1
ATOM 680 O O . SER A 1 85 ? -1.447 -20.490 -16.366 1.00 84.88 85 SER A O 1
ATOM 682 N N . ARG A 1 86 ? 0.703 -21.147 -16.387 1.00 83.12 86 ARG A N 1
ATOM 683 C CA . ARG A 1 86 ? 0.760 -21.502 -14.964 1.00 83.12 86 ARG A CA 1
ATOM 684 C C . ARG A 1 86 ? 0.642 -20.274 -14.063 1.00 83.12 86 ARG A C 1
ATOM 686 O O . ARG A 1 86 ? -0.139 -20.303 -13.120 1.00 83.12 86 ARG A O 1
ATOM 693 N N . ALA A 1 87 ? 1.325 -19.187 -14.415 1.00 77.19 87 ALA A N 1
ATOM 694 C CA . ALA A 1 87 ? 1.232 -17.904 -13.725 1.00 77.19 87 ALA A CA 1
ATOM 695 C C . ALA A 1 87 ? -0.202 -17.343 -13.724 1.00 77.19 87 ALA A C 1
ATOM 697 O O . ALA A 1 87 ? -0.656 -16.831 -12.709 1.00 77.19 87 ALA A O 1
ATOM 698 N N . ARG A 1 88 ? -0.942 -17.490 -14.834 1.00 74.81 88 ARG A N 1
ATOM 699 C CA . ARG A 1 88 ? -2.369 -17.120 -14.909 1.00 74.81 88 ARG A CA 1
ATOM 700 C C . ARG A 1 88 ? -3.280 -18.074 -14.130 1.00 74.81 88 ARG A C 1
ATOM 702 O O . ARG A 1 88 ? -4.287 -17.638 -13.588 1.00 74.81 88 ARG A O 1
ATOM 709 N N . GLY A 1 89 ? -2.942 -19.363 -14.091 1.00 66.19 89 GLY A N 1
ATOM 710 C CA . GLY A 1 89 ? -3.726 -20.403 -13.418 1.00 66.19 89 GLY A CA 1
ATOM 711 C C . GLY A 1 89 ? -3.541 -20.475 -11.900 1.00 66.19 89 GLY A C 1
ATOM 712 O O . GLY A 1 89 ? -4.344 -21.126 -11.244 1.00 66.19 89 GLY A O 1
ATOM 713 N N . ALA A 1 90 ? -2.523 -19.815 -11.337 1.00 64.81 90 ALA A N 1
ATOM 714 C CA . ALA A 1 90 ? -2.259 -19.793 -9.894 1.00 64.81 90 ALA A CA 1
ATOM 715 C C . ALA A 1 90 ? -3.328 -19.035 -9.074 1.00 64.81 90 ALA A C 1
ATOM 717 O O . ALA A 1 90 ? -3.283 -19.059 -7.849 1.00 64.81 90 ALA A O 1
ATOM 718 N N . GLY A 1 91 ? -4.310 -18.414 -9.737 1.00 63.78 91 GLY A N 1
ATOM 719 C CA . GLY A 1 91 ? -5.382 -17.668 -9.087 1.00 63.78 91 GLY A CA 1
ATOM 720 C C . GLY A 1 91 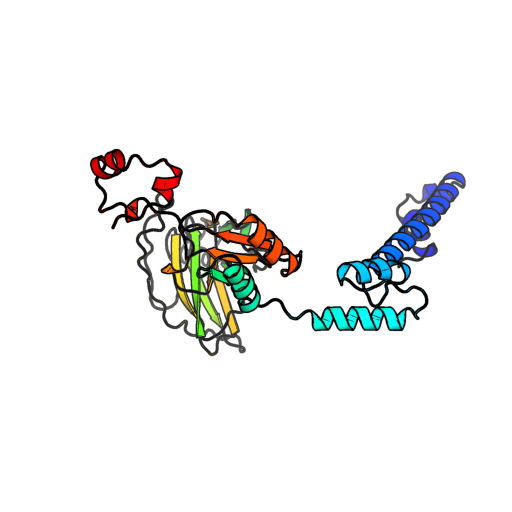? -4.896 -16.359 -8.463 1.00 63.78 91 GLY A C 1
ATOM 721 O O . GLY A 1 91 ? -3.703 -16.101 -8.312 1.00 63.78 91 GLY A O 1
ATOM 722 N N . THR A 1 92 ? -5.842 -15.488 -8.126 1.00 64.44 92 THR A N 1
ATOM 723 C CA . THR A 1 92 ? -5.564 -14.329 -7.276 1.00 64.44 92 THR A CA 1
ATOM 724 C C . THR A 1 92 ? -5.685 -14.782 -5.831 1.00 64.44 92 THR A C 1
ATOM 726 O O . THR A 1 92 ? -6.685 -15.395 -5.458 1.00 64.44 92 THR A O 1
ATOM 729 N N . VAL A 1 93 ? -4.684 -14.477 -5.012 1.00 72.69 93 VAL A N 1
ATOM 730 C CA . VAL A 1 93 ? -4.781 -14.693 -3.569 1.00 72.69 93 VAL A CA 1
ATOM 731 C C . VAL A 1 93 ? -5.825 -13.725 -3.039 1.00 72.69 93 VAL A C 1
ATOM 733 O O . VAL A 1 93 ? -5.629 -12.514 -3.090 1.00 72.69 93 VAL A O 1
ATOM 736 N N . THR A 1 94 ? -6.960 -14.258 -2.598 1.00 80.25 94 THR A N 1
ATOM 737 C CA . THR A 1 94 ? -8.044 -13.465 -2.019 1.00 80.25 94 THR A CA 1
ATOM 738 C C . THR A 1 94 ? -8.013 -13.566 -0.501 1.00 80.25 94 THR A C 1
ATOM 740 O O . THR A 1 94 ? -7.540 -14.557 0.059 1.00 80.25 94 THR A O 1
ATOM 743 N N . LYS A 1 95 ? -8.607 -12.578 0.174 1.00 81.56 95 LYS A N 1
ATOM 744 C CA . LYS A 1 95 ? -8.911 -12.632 1.611 1.00 81.56 95 LYS A CA 1
ATOM 745 C C . LYS A 1 95 ? -9.542 -13.969 2.037 1.00 81.56 95 LYS A C 1
ATOM 747 O O . LYS A 1 95 ? -9.193 -14.501 3.085 1.00 81.56 95 LYS A O 1
ATOM 752 N N . ALA A 1 96 ? -10.447 -14.507 1.214 1.00 84.06 96 ALA A N 1
ATOM 753 C CA . ALA A 1 96 ? -11.122 -15.778 1.467 1.00 84.06 96 ALA A CA 1
ATOM 754 C C . ALA A 1 96 ? -10.160 -16.973 1.404 1.00 84.06 96 ALA A C 1
ATOM 756 O O . ALA A 1 96 ? -10.187 -17.800 2.305 1.00 84.06 96 ALA A O 1
ATOM 757 N N . LEU A 1 97 ? -9.268 -17.020 0.407 1.00 85.50 97 LEU A N 1
ATOM 758 C CA . LEU A 1 97 ? -8.256 -18.077 0.303 1.00 85.50 97 LEU A CA 1
ATOM 759 C C . LEU A 1 97 ? -7.299 -18.063 1.502 1.00 85.50 97 LEU A C 1
ATOM 761 O O . LEU A 1 97 ? -6.982 -19.110 2.052 1.00 85.50 97 LEU A O 1
ATOM 765 N N . ILE A 1 98 ? -6.850 -16.877 1.925 1.00 85.69 98 ILE A N 1
ATOM 766 C CA . ILE A 1 98 ? -5.976 -16.745 3.102 1.00 85.69 98 ILE A CA 1
ATOM 767 C C . ILE A 1 98 ? -6.702 -17.242 4.356 1.00 85.69 98 ILE A C 1
ATOM 769 O O . ILE A 1 98 ? -6.095 -17.927 5.176 1.00 85.69 98 ILE A O 1
ATOM 773 N N . LYS A 1 99 ? -7.996 -16.919 4.485 1.00 88.00 99 LYS A N 1
ATOM 774 C CA . LYS A 1 99 ? -8.833 -17.366 5.600 1.00 88.00 99 LYS A CA 1
ATOM 775 C C . LYS A 1 99 ? -8.971 -18.890 5.601 1.00 88.00 99 LYS A C 1
ATOM 777 O O . LYS A 1 99 ? -8.632 -19.505 6.599 1.00 88.00 99 LYS A O 1
ATOM 782 N N . GLU A 1 100 ? -9.351 -19.490 4.475 1.00 86.69 100 GLU A N 1
ATOM 783 C CA . GLU A 1 100 ? -9.495 -20.945 4.325 1.00 86.69 100 GLU A CA 1
ATOM 784 C C . GLU A 1 100 ? -8.197 -21.690 4.655 1.00 86.69 100 GLU A C 1
ATOM 786 O O . GLU A 1 100 ? -8.207 -22.664 5.406 1.00 86.69 100 GLU A O 1
ATOM 791 N N . VAL A 1 101 ? -7.060 -21.207 4.143 1.00 86.69 101 VAL A N 1
ATOM 792 C CA . VAL A 1 101 ? -5.764 -21.811 4.452 1.00 86.69 101 VAL A CA 1
ATOM 793 C C . VAL A 1 101 ? -5.465 -21.672 5.940 1.00 86.69 101 VAL A C 1
ATOM 795 O O . VAL A 1 101 ? -5.163 -22.678 6.564 1.00 86.69 101 VAL A O 1
ATOM 798 N N . ALA A 1 102 ? -5.610 -20.495 6.550 1.00 85.19 102 ALA A N 1
ATOM 799 C CA . ALA A 1 102 ? -5.354 -20.326 7.982 1.00 85.19 102 ALA A CA 1
ATOM 800 C C . ALA A 1 102 ? -6.259 -21.219 8.864 1.00 85.19 102 ALA A C 1
ATOM 802 O O . ALA A 1 102 ? -5.765 -21.867 9.787 1.00 85.19 102 ALA A O 1
ATOM 803 N N . GLU A 1 103 ? -7.552 -21.311 8.539 1.00 86.50 103 GLU A N 1
ATOM 804 C CA . GLU A 1 103 ? -8.547 -22.139 9.244 1.00 86.50 103 GLU A CA 1
ATOM 805 C C . GLU A 1 103 ? -8.365 -23.648 9.002 1.00 86.50 103 GLU A C 1
ATOM 807 O O . GLU A 1 103 ? -8.814 -24.469 9.794 1.00 86.50 103 GLU A O 1
ATOM 812 N N . SER A 1 104 ? -7.693 -24.067 7.927 1.00 84.31 104 SER A N 1
ATOM 813 C CA . SER A 1 104 ? -7.436 -25.497 7.687 1.00 84.31 104 SER A CA 1
ATOM 814 C C . SER A 1 104 ? -6.388 -26.088 8.637 1.00 84.31 104 SER A C 1
ATOM 816 O O . SER A 1 104 ? -6.408 -27.284 8.928 1.00 84.31 104 SER A O 1
ATOM 818 N N . PHE A 1 105 ? -5.472 -25.254 9.134 1.00 76.62 105 PHE A N 1
ATOM 819 C CA . PHE A 1 105 ? -4.416 -25.682 10.050 1.00 76.62 105 PHE A CA 1
ATOM 820 C C . PHE A 1 105 ? -4.867 -25.589 11.503 1.00 76.62 105 PHE A C 1
ATOM 822 O O . PHE A 1 105 ? -4.448 -26.396 12.330 1.00 76.62 105 PHE A O 1
ATOM 829 N N . GLN A 1 106 ? -5.717 -24.621 11.829 1.00 67.19 106 GLN A N 1
ATOM 830 C CA . GLN A 1 106 ? -6.272 -24.442 13.159 1.00 67.19 106 GLN A CA 1
ATOM 831 C C . GLN A 1 106 ? -7.777 -24.650 13.054 1.00 67.19 106 GLN A C 1
ATOM 833 O O . GLN A 1 106 ? -8.414 -23.861 12.381 1.00 67.19 106 GLN A O 1
ATOM 838 N N . ASN A 1 107 ? -8.341 -25.673 13.711 1.00 66.56 107 ASN A N 1
ATOM 839 C CA . ASN A 1 107 ? -9.792 -25.944 13.766 1.00 66.56 107 ASN A CA 1
ATOM 840 C C . ASN A 1 107 ? -10.573 -24.821 14.492 1.00 66.56 107 ASN A C 1
ATOM 842 O O . ASN A 1 107 ? -11.260 -25.062 15.483 1.00 66.56 107 ASN A O 1
ATOM 846 N N . GLY A 1 108 ? -10.411 -23.581 14.060 1.00 70.75 108 GLY A N 1
ATOM 847 C CA . GLY A 1 108 ? -10.789 -22.373 14.751 1.00 70.75 108 GLY A CA 1
ATOM 848 C C . GLY A 1 108 ? -10.948 -21.227 13.763 1.00 70.75 108 GLY A C 1
ATOM 849 O O . GLY A 1 108 ? -10.330 -21.201 12.705 1.00 70.75 108 GLY A O 1
ATOM 850 N N . GLU A 1 109 ? -11.828 -20.300 14.110 1.00 78.38 109 GLU A N 1
ATOM 851 C CA . GLU A 1 109 ? -12.134 -19.133 13.301 1.00 78.38 109 GLU A CA 1
ATOM 852 C C . GLU A 1 109 ? -10.940 -18.169 13.214 1.00 78.38 109 GLU A C 1
ATOM 854 O O . GLU A 1 109 ? -10.309 -17.811 14.219 1.00 78.38 109 GLU A O 1
ATOM 859 N N . VAL A 1 110 ? -10.655 -17.731 11.987 1.00 82.25 110 VAL A N 1
ATOM 860 C CA . VAL A 1 110 ? -9.625 -16.734 11.686 1.00 82.25 110 VAL A CA 1
ATOM 861 C C . VAL A 1 110 ? -10.265 -15.536 10.999 1.00 82.25 110 VAL A C 1
ATOM 863 O O . VAL A 1 110 ? -11.022 -15.654 10.031 1.00 82.25 110 VAL A O 1
ATOM 866 N N . GLU A 1 111 ? -9.928 -14.339 11.463 1.00 78.12 111 GLU A N 1
ATOM 867 C CA . GLU A 1 111 ? -10.304 -13.106 10.791 1.00 78.12 111 GLU A CA 1
ATOM 868 C C . GLU A 1 111 ? -9.115 -12.567 9.995 1.00 78.12 111 GLU A C 1
ATOM 870 O O . GLU A 1 111 ? -8.127 -12.066 10.530 1.00 78.12 111 GLU A O 1
ATOM 875 N N . VAL A 1 112 ? -9.214 -12.650 8.671 1.00 77.94 112 VAL A N 1
ATOM 876 C CA . VAL A 1 112 ? -8.266 -11.976 7.781 1.00 77.94 112 VAL A CA 1
ATOM 877 C C . VAL A 1 112 ? -8.720 -10.536 7.605 1.00 77.94 112 VAL A C 1
ATOM 879 O O . VAL A 1 112 ? -9.913 -10.245 7.573 1.00 77.94 112 VAL A O 1
ATOM 882 N N . THR A 1 113 ? -7.788 -9.613 7.452 1.00 67.19 113 THR A N 1
ATOM 883 C CA . THR A 1 113 ? -8.048 -8.198 7.187 1.00 67.19 113 THR A CA 1
ATOM 884 C C . THR A 1 113 ? -7.003 -7.690 6.198 1.00 67.19 113 THR A C 1
ATOM 886 O O . THR A 1 113 ? -5.805 -7.718 6.460 1.00 67.19 113 THR A O 1
ATOM 889 N N . GLU A 1 114 ? -7.438 -7.249 5.016 1.00 62.38 114 GLU A N 1
ATOM 890 C CA . GLU A 1 114 ? -6.553 -6.529 4.097 1.00 62.38 114 GLU A CA 1
ATOM 891 C C . GLU A 1 114 ? -6.443 -5.089 4.580 1.00 62.38 114 GLU A C 1
ATOM 893 O O . GLU A 1 114 ? -7.433 -4.353 4.639 1.00 62.38 114 GLU A O 1
ATOM 898 N N . TYR A 1 115 ? -5.237 -4.692 4.967 1.00 59.75 115 TYR A N 1
ATOM 899 C CA . TYR A 1 115 ? -5.021 -3.411 5.603 1.00 59.75 115 TYR A CA 1
ATOM 900 C C . TYR A 1 115 ? -4.370 -2.432 4.631 1.00 59.75 115 TYR A C 1
ATOM 902 O O . TYR A 1 115 ? -3.164 -2.443 4.424 1.00 59.75 115 TYR A O 1
ATOM 910 N N . ASN A 1 116 ? -5.163 -1.481 4.139 1.00 58.69 116 ASN A N 1
ATOM 911 C CA . ASN A 1 116 ? -4.676 -0.116 3.932 1.00 58.69 116 ASN A CA 1
ATOM 912 C C . ASN A 1 116 ? -5.063 0.694 5.170 1.00 58.69 116 ASN A C 1
ATOM 914 O O . ASN A 1 116 ? -5.941 1.550 5.102 1.00 58.69 116 ASN A O 1
ATOM 918 N N . ARG A 1 117 ? -4.473 0.332 6.319 1.00 67.75 117 ARG A N 1
ATOM 919 C CA . ARG A 1 117 ? -4.913 0.802 7.641 1.00 67.75 117 ARG A CA 1
ATOM 920 C C . ARG A 1 117 ? -4.980 2.324 7.697 1.00 67.75 117 ARG A C 1
ATOM 922 O O . ARG A 1 117 ? -6.039 2.850 7.995 1.00 67.75 117 ARG A O 1
ATOM 929 N N . ASN A 1 118 ? -3.926 3.019 7.287 1.00 82.44 118 ASN A N 1
ATOM 930 C CA . ASN A 1 118 ? -3.926 4.476 7.193 1.00 82.44 118 ASN A CA 1
ATOM 931 C C . ASN A 1 118 ? -3.955 4.938 5.726 1.00 82.44 118 ASN A C 1
ATOM 933 O O . ASN A 1 118 ? -3.186 4.446 4.912 1.00 82.44 118 ASN A O 1
ATOM 937 N N . TYR A 1 119 ? -4.801 5.894 5.356 1.00 85.31 119 TYR A N 1
ATOM 938 C CA . TYR A 1 119 ? -4.825 6.473 4.010 1.00 85.31 119 TYR A CA 1
ATOM 939 C C . TYR A 1 119 ? -3.781 7.585 3.807 1.00 85.31 119 TYR A C 1
ATOM 941 O O . TYR A 1 119 ? -3.445 7.891 2.654 1.00 85.31 119 TYR A O 1
ATOM 949 N N . PHE A 1 120 ? -3.243 8.168 4.885 1.00 85.75 120 PHE A N 1
ATOM 950 C CA . PHE A 1 120 ? -2.144 9.135 4.833 1.00 85.75 120 PHE A CA 1
ATOM 951 C C . PHE A 1 120 ? -0.823 8.445 4.536 1.00 85.75 120 PHE A C 1
ATOM 953 O O . PHE A 1 120 ? -0.515 7.432 5.144 1.00 85.75 120 PHE A O 1
ATOM 960 N N . ARG A 1 121 ? -0.023 9.006 3.623 1.00 81.62 121 ARG A N 1
ATOM 961 C CA . ARG A 1 121 ? 1.310 8.485 3.285 1.00 81.62 121 ARG A CA 1
ATOM 962 C C . ARG A 1 121 ? 2.391 9.077 4.187 1.00 81.62 121 ARG A C 1
ATOM 964 O O . ARG A 1 121 ? 2.249 10.200 4.669 1.00 81.62 121 ARG A O 1
ATOM 971 N N . ARG A 1 122 ? 3.495 8.337 4.310 1.00 81.25 122 ARG A N 1
ATOM 972 C CA . ARG A 1 122 ? 4.731 8.774 4.967 1.00 81.25 122 ARG A CA 1
ATOM 973 C C . ARG A 1 122 ? 5.226 10.110 4.393 1.00 81.25 122 ARG A C 1
ATOM 975 O O . ARG A 1 122 ? 5.032 10.393 3.211 1.00 81.25 122 ARG A O 1
ATOM 982 N N . ASN A 1 123 ? 5.864 10.913 5.241 1.00 79.00 123 ASN A N 1
ATOM 983 C CA . ASN A 1 123 ? 6.513 12.186 4.924 1.00 79.00 123 ASN A CA 1
ATOM 984 C C . ASN A 1 123 ? 5.617 13.198 4.205 1.00 79.00 123 ASN A C 1
ATOM 986 O O . ASN A 1 123 ? 6.116 14.089 3.522 1.00 79.00 123 ASN A O 1
ATOM 990 N N . PHE A 1 124 ? 4.291 13.084 4.338 1.00 76.81 124 PHE A N 1
ATOM 991 C CA . PHE A 1 124 ? 3.347 14.000 3.691 1.00 76.81 124 PHE A CA 1
ATOM 992 C C . PHE A 1 124 ? 3.597 14.117 2.173 1.00 76.81 124 PHE A C 1
ATOM 994 O O . PHE A 1 124 ? 3.360 15.164 1.566 1.00 76.81 124 PHE A O 1
ATOM 1001 N N . GLU A 1 125 ? 4.099 13.046 1.543 1.00 72.88 125 GLU A N 1
ATOM 1002 C CA . GLU A 1 125 ? 4.541 13.053 0.139 1.00 72.88 125 GLU A CA 1
ATOM 1003 C C . GLU A 1 125 ? 3.412 13.440 -0.821 1.00 72.88 125 GLU A C 1
ATOM 1005 O O . GLU A 1 125 ? 3.628 14.142 -1.803 1.00 72.88 125 GLU A O 1
ATOM 1010 N N . ALA A 1 126 ? 2.187 13.020 -0.505 1.00 78.06 126 ALA A N 1
ATOM 1011 C CA . ALA A 1 126 ? 0.997 13.277 -1.311 1.00 78.06 126 ALA A CA 1
ATOM 1012 C C . ALA A 1 126 ? 0.248 14.569 -0.928 1.00 78.06 126 ALA A C 1
ATOM 1014 O O . ALA A 1 126 ? -0.873 14.782 -1.382 1.00 78.06 126 ALA A O 1
ATOM 1015 N N . TRP A 1 127 ? 0.817 15.408 -0.060 1.00 88.56 127 TRP A N 1
ATOM 1016 C CA . TRP A 1 127 ? 0.145 16.606 0.440 1.00 88.56 127 TRP A CA 1
ATOM 1017 C C . TRP A 1 127 ? 0.500 17.845 -0.371 1.00 88.56 127 TRP A C 1
ATOM 1019 O O . TRP A 1 127 ? 1.672 18.098 -0.678 1.00 88.56 127 TRP A O 1
ATOM 1029 N N . THR A 1 128 ? -0.508 18.686 -0.592 1.00 92.25 128 THR A N 1
ATOM 1030 C CA . THR A 1 128 ? -0.326 20.060 -1.059 1.00 92.25 128 THR A CA 1
ATOM 1031 C C . THR A 1 128 ? 0.018 20.925 0.147 1.00 92.25 128 THR A C 1
ATOM 1033 O O . THR A 1 128 ? -0.845 21.270 0.955 1.00 92.25 128 THR A O 1
ATOM 1036 N N . LYS A 1 129 ? 1.305 21.231 0.300 1.00 91.69 129 LYS A N 1
ATOM 1037 C CA . LYS A 1 129 ? 1.836 21.965 1.452 1.00 91.69 129 LYS A CA 1
ATOM 1038 C C . LYS A 1 129 ? 1.740 23.470 1.233 1.00 91.69 129 LYS A C 1
ATOM 1040 O O . LYS A 1 129 ? 2.010 23.956 0.136 1.00 91.69 129 LYS A O 1
ATOM 1045 N N . HIS A 1 130 ? 1.416 24.203 2.293 1.00 93.62 130 HIS A N 1
ATOM 1046 C CA . HIS A 1 130 ? 1.607 25.650 2.312 1.00 93.62 130 HIS A CA 1
ATOM 1047 C C . HIS A 1 130 ? 3.107 25.988 2.259 1.00 93.62 130 HIS A C 1
ATOM 1049 O O . HIS A 1 130 ? 3.928 25.217 2.754 1.00 93.62 130 HIS A O 1
ATOM 1055 N N . ALA A 1 131 ? 3.471 27.158 1.725 1.00 93.69 131 ALA A N 1
ATOM 1056 C CA . ALA A 1 131 ? 4.871 27.588 1.615 1.00 93.69 131 ALA A CA 1
ATOM 1057 C C . ALA A 1 131 ? 5.600 27.641 2.973 1.00 93.69 131 ALA A C 1
ATOM 1059 O O . ALA A 1 131 ? 6.794 27.373 3.054 1.00 93.69 131 ALA A O 1
ATOM 1060 N N . ASN A 1 132 ? 4.857 27.927 4.044 1.00 93.19 132 ASN A N 1
ATOM 1061 C CA . ASN A 1 132 ? 5.388 28.018 5.407 1.00 93.19 132 ASN A CA 1
ATOM 1062 C C . ASN A 1 132 ? 5.236 26.710 6.210 1.00 93.19 132 ASN A C 1
ATOM 1064 O O . ASN A 1 132 ? 5.329 26.724 7.439 1.00 93.19 132 ASN A O 1
ATOM 1068 N N . ALA A 1 133 ? 4.932 25.592 5.545 1.00 92.75 133 ALA A N 1
ATOM 1069 C CA . ALA A 1 133 ? 4.817 24.286 6.180 1.00 92.75 133 ALA A CA 1
ATOM 1070 C C . ALA A 1 133 ? 6.104 23.468 5.990 1.00 92.75 133 ALA A C 1
ATOM 1072 O O . ALA A 1 133 ? 6.638 23.364 4.888 1.00 92.75 133 ALA A O 1
ATOM 1073 N N . ALA A 1 134 ? 6.583 22.855 7.068 1.00 92.12 134 ALA A N 1
ATOM 1074 C CA . ALA A 1 134 ? 7.779 22.027 7.113 1.00 92.12 134 ALA A CA 1
ATOM 1075 C C . ALA A 1 134 ? 7.440 20.628 7.638 1.00 92.12 134 ALA A C 1
ATOM 1077 O O . ALA A 1 134 ? 6.712 20.482 8.619 1.00 92.12 134 ALA A O 1
ATOM 1078 N N . ILE A 1 135 ? 8.000 19.599 7.006 1.00 90.75 135 ILE A N 1
ATOM 1079 C CA . ILE A 1 135 ? 7.929 18.220 7.498 1.00 90.75 135 ILE A CA 1
ATOM 1080 C C . ILE A 1 135 ? 8.996 18.078 8.580 1.00 90.75 135 ILE A C 1
ATOM 1082 O O . ILE A 1 135 ? 10.172 18.329 8.318 1.00 90.75 135 ILE A O 1
ATOM 1086 N N . ILE A 1 136 ? 8.581 17.715 9.791 1.00 89.75 136 ILE A N 1
ATOM 1087 C CA . ILE A 1 136 ? 9.491 17.526 10.931 1.00 89.75 136 ILE A CA 1
ATOM 1088 C C . ILE A 1 136 ? 9.608 16.051 11.345 1.00 89.75 136 ILE A C 1
ATOM 1090 O O . ILE A 1 136 ? 10.477 15.708 12.139 1.00 89.75 136 ILE A O 1
ATOM 1094 N N . GLY A 1 137 ? 8.786 15.177 10.758 1.00 87.00 137 GLY A N 1
ATOM 1095 C CA . GLY A 1 137 ? 8.828 13.729 10.927 1.00 87.00 137 GLY A CA 1
ATOM 1096 C C . GLY A 1 137 ? 7.897 13.020 9.941 1.00 87.00 137 GLY A C 1
ATOM 1097 O O . GLY A 1 137 ? 7.116 13.661 9.238 1.00 87.00 137 GLY A O 1
ATOM 1098 N N . ASP A 1 138 ? 7.945 11.687 9.918 1.00 82.44 138 ASP A N 1
ATOM 1099 C CA . ASP A 1 138 ? 7.225 10.852 8.942 1.00 82.44 138 ASP A CA 1
ATOM 1100 C C . ASP A 1 138 ? 5.702 11.076 8.916 1.00 82.44 138 ASP A C 1
ATOM 1102 O O . ASP A 1 138 ? 5.081 10.940 7.863 1.00 82.44 138 ASP A O 1
ATOM 1106 N N . TYR A 1 139 ? 5.112 11.442 10.054 1.00 85.25 139 TYR A N 1
ATOM 1107 C CA . TYR A 1 139 ? 3.705 11.838 10.195 1.00 85.25 139 TYR A CA 1
ATOM 1108 C C . TYR A 1 139 ? 3.572 13.101 11.050 1.00 85.25 139 TYR A C 1
ATOM 1110 O O . TYR A 1 139 ? 2.541 13.321 11.678 1.00 85.25 139 TYR A O 1
ATOM 1118 N N . GLU A 1 140 ? 4.607 13.947 11.050 1.00 88.56 140 GLU A N 1
ATOM 1119 C CA . GLU A 1 140 ? 4.601 15.257 11.690 1.00 88.56 140 GLU A CA 1
ATOM 1120 C C . GLU A 1 140 ? 4.813 16.431 10.710 1.00 88.56 140 GLU A C 1
ATOM 1122 O O . GLU A 1 140 ? 5.847 16.546 10.041 1.00 88.56 140 GLU A O 1
ATOM 1127 N N . LEU A 1 141 ? 3.845 17.347 10.674 1.00 90.62 141 LEU A N 1
ATOM 1128 C CA . LEU A 1 141 ? 3.871 18.588 9.905 1.00 90.62 141 LEU A CA 1
ATOM 1129 C C . LEU A 1 141 ? 3.869 19.782 10.856 1.00 90.62 141 LEU A C 1
ATOM 1131 O O . LEU A 1 141 ? 3.028 19.872 11.745 1.00 90.62 141 LEU A O 1
ATOM 1135 N N . ARG A 1 142 ? 4.755 20.744 10.617 1.00 91.81 142 ARG A N 1
ATOM 1136 C CA . ARG A 1 142 ? 4.767 22.035 11.304 1.00 91.81 142 ARG A CA 1
ATOM 1137 C C . ARG A 1 142 ? 4.426 23.154 10.333 1.00 91.81 142 ARG A C 1
ATOM 1139 O O . ARG A 1 142 ? 5.150 23.366 9.369 1.00 91.81 142 ARG A O 1
ATOM 1146 N N . LEU A 1 143 ? 3.368 23.900 10.605 1.00 91.94 143 LEU A N 1
ATOM 1147 C CA . LEU A 1 143 ? 2.991 25.114 9.895 1.00 91.94 143 LEU A CA 1
ATOM 1148 C C . LEU A 1 143 ? 3.387 26.335 10.731 1.00 91.94 143 LEU A C 1
ATOM 1150 O O . LEU A 1 143 ? 2.829 26.566 11.801 1.00 91.94 143 LEU A O 1
ATOM 1154 N N . THR A 1 144 ? 4.319 27.137 10.222 1.00 93.44 144 THR A N 1
ATOM 1155 C CA . THR A 1 144 ? 4.656 28.441 10.808 1.00 93.44 144 THR A CA 1
ATOM 1156 C C . THR A 1 144 ? 3.787 29.502 10.144 1.00 93.44 144 THR A C 1
ATOM 1158 O O . THR A 1 144 ? 4.119 30.028 9.081 1.00 93.44 144 THR A O 1
ATOM 1161 N N . ALA A 1 145 ? 2.624 29.770 10.724 1.00 91.00 145 ALA A N 1
ATOM 1162 C CA . ALA A 1 145 ? 1.671 30.694 10.142 1.00 91.00 145 ALA A CA 1
ATOM 1163 C C . ALA A 1 145 ? 2.159 32.143 10.239 1.00 91.00 145 ALA A C 1
ATOM 1165 O O . ALA A 1 145 ? 2.681 32.576 11.268 1.00 91.00 145 ALA A O 1
ATOM 1166 N N . THR A 1 146 ? 1.941 32.891 9.164 1.00 91.56 146 THR A N 1
ATOM 1167 C CA . THR A 1 146 ? 2.163 34.344 9.069 1.00 91.56 146 THR A CA 1
ATOM 1168 C C . THR A 1 146 ? 0.867 35.107 8.790 1.00 91.56 146 THR A C 1
ATOM 1170 O O . THR A 1 146 ? 0.896 36.324 8.620 1.00 91.56 146 THR A O 1
ATOM 1173 N N . ALA A 1 147 ? -0.249 34.384 8.674 1.00 88.56 147 ALA A N 1
ATOM 1174 C CA . ALA A 1 147 ? -1.600 34.907 8.571 1.00 88.56 147 ALA A CA 1
ATOM 1175 C C . ALA A 1 147 ? -2.613 33.832 9.013 1.00 88.56 147 ALA A C 1
ATOM 1177 O O . ALA A 1 147 ? -2.292 32.637 9.071 1.00 88.56 147 ALA A O 1
ATOM 1178 N N . ALA A 1 148 ? -3.850 34.260 9.265 1.00 87.38 148 ALA A N 1
ATOM 1179 C CA . ALA A 1 148 ? -4.965 33.359 9.537 1.00 87.38 148 ALA A CA 1
ATOM 1180 C C . ALA A 1 148 ? -5.315 32.512 8.301 1.00 87.38 148 ALA A C 1
ATOM 1182 O O . ALA A 1 148 ? -5.076 32.926 7.163 1.00 87.38 148 ALA A O 1
ATOM 1183 N N . ASN A 1 149 ? -5.922 31.344 8.524 1.00 86.25 149 ASN A N 1
ATOM 1184 C CA . ASN A 1 149 ? -6.442 30.451 7.480 1.00 86.25 149 ASN A CA 1
ATOM 1185 C C . ASN A 1 149 ? -5.403 29.928 6.465 1.00 86.25 149 ASN A C 1
ATOM 1187 O O . ASN A 1 149 ? -5.749 29.547 5.344 1.00 86.25 149 ASN A O 1
ATOM 1191 N N . GLN A 1 150 ? -4.121 29.880 6.833 1.00 90.69 150 GLN A N 1
ATOM 1192 C CA . GLN A 1 150 ? -3.090 29.249 6.008 1.00 90.69 150 GLN A CA 1
ATOM 1193 C C . GLN A 1 150 ? -3.190 27.731 6.154 1.00 90.69 150 GLN A C 1
ATOM 1195 O O . GLN A 1 150 ? -3.180 27.220 7.271 1.00 90.69 150 GLN A O 1
ATOM 1200 N N . ALA A 1 151 ? -3.288 27.008 5.036 1.00 89.88 151 ALA A N 1
ATOM 1201 C CA . ALA A 1 151 ? -3.640 25.591 5.041 1.00 89.88 151 ALA A CA 1
ATOM 1202 C C . ALA A 1 151 ? -2.675 24.726 4.226 1.00 89.88 151 ALA A C 1
ATOM 1204 O O . ALA A 1 151 ? -2.324 25.061 3.094 1.00 89.88 151 ALA A O 1
ATOM 1205 N N . SER A 1 152 ? -2.323 23.562 4.771 1.00 93.06 152 SER A N 1
ATOM 1206 C CA . SER A 1 152 ? -1.842 22.424 3.978 1.00 93.06 152 SER A CA 1
ATOM 1207 C C . SER A 1 152 ? -2.982 21.431 3.799 1.00 93.06 152 SER A C 1
ATOM 1209 O O . SER A 1 152 ? -3.805 21.278 4.696 1.00 93.06 152 SER A O 1
ATOM 1211 N N . THR A 1 153 ? -3.065 20.768 2.651 1.00 91.62 153 THR A N 1
ATOM 1212 C CA . THR A 1 153 ? -4.198 19.890 2.331 1.00 91.62 153 THR A CA 1
ATOM 1213 C C . THR A 1 153 ? -3.744 18.529 1.831 1.00 91.62 153 THR A C 1
ATOM 1215 O O . THR A 1 153 ? -2.709 18.391 1.176 1.00 91.62 153 THR A O 1
ATOM 1218 N N . PHE A 1 154 ? -4.544 17.518 2.142 1.00 90.50 154 PHE A N 1
ATOM 1219 C CA . PHE A 1 154 ? -4.389 16.155 1.669 1.00 90.50 154 PHE A CA 1
ATOM 1220 C C . PHE A 1 154 ? -5.679 15.708 0.998 1.00 90.50 154 PHE A C 1
ATOM 1222 O O . PHE A 1 154 ? -6.740 15.730 1.616 1.00 90.50 154 PHE A O 1
ATOM 1229 N N . ASP A 1 155 ? -5.572 15.293 -0.258 1.00 89.31 155 ASP A N 1
ATOM 1230 C CA . ASP A 1 155 ? -6.692 14.791 -1.040 1.00 89.31 155 ASP A CA 1
ATOM 1231 C C . ASP A 1 155 ? -6.594 13.277 -1.198 1.00 89.31 155 ASP A C 1
ATOM 1233 O O . ASP A 1 155 ? -5.540 12.732 -1.542 1.00 89.31 155 ASP A O 1
ATOM 1237 N N . ARG A 1 156 ? -7.718 12.588 -1.000 1.00 87.62 156 ARG A N 1
ATOM 1238 C CA . ARG A 1 156 ? -7.804 11.148 -1.222 1.00 87.62 156 ARG A CA 1
ATOM 1239 C C . ARG A 1 156 ? -9.154 10.747 -1.794 1.00 87.62 156 ARG A C 1
ATOM 1241 O O . ARG A 1 156 ? -10.195 11.144 -1.284 1.00 87.62 156 ARG A O 1
ATOM 1248 N N . ALA A 1 157 ? -9.123 9.909 -2.828 1.00 85.88 157 ALA A N 1
ATOM 1249 C CA . ALA A 1 157 ? -10.307 9.193 -3.284 1.00 85.88 157 ALA A CA 1
ATOM 1250 C C . ALA A 1 157 ? -10.672 8.116 -2.253 1.00 85.88 157 ALA A C 1
ATOM 1252 O O . ALA A 1 157 ? -9.841 7.257 -1.935 1.00 85.88 157 ALA A O 1
ATOM 1253 N N . LEU A 1 158 ? -11.890 8.197 -1.724 1.00 82.50 158 LEU A N 1
ATOM 1254 C CA . LEU A 1 158 ? -12.476 7.239 -0.787 1.00 82.50 158 LEU A CA 1
ATOM 1255 C C . LEU A 1 158 ? -13.716 6.609 -1.428 1.00 82.50 158 LEU A C 1
ATOM 1257 O O . LEU A 1 158 ? -14.219 7.112 -2.430 1.00 82.50 158 LEU A O 1
ATOM 1261 N N . ILE A 1 159 ? -14.179 5.492 -0.875 1.00 82.56 159 ILE A N 1
ATOM 1262 C CA . ILE A 1 159 ? -15.309 4.743 -1.428 1.00 82.56 159 ILE A CA 1
ATOM 1263 C C . ILE A 1 159 ? -16.617 5.419 -0.976 1.00 82.56 159 ILE A C 1
ATOM 1265 O O . ILE A 1 159 ? -16.801 5.589 0.229 1.00 82.56 159 ILE A O 1
ATOM 1269 N N . PRO A 1 160 ? -17.523 5.801 -1.894 1.00 84.25 160 PRO A N 1
ATOM 1270 C CA . PRO A 1 160 ? -18.822 6.371 -1.535 1.00 84.25 160 PRO A CA 1
ATOM 1271 C C . PRO A 1 160 ? -19.701 5.390 -0.754 1.00 84.25 160 PRO A C 1
ATOM 1273 O O . PRO A 1 160 ? -19.697 4.194 -1.034 1.00 84.25 160 PRO A O 1
ATOM 1276 N N . GLY A 1 161 ? -20.465 5.895 0.214 1.00 81.00 161 GLY A N 1
ATOM 1277 C CA . GLY A 1 161 ? -21.337 5.111 1.096 1.00 81.00 161 GLY A CA 1
ATOM 1278 C C . GLY A 1 161 ? -20.611 4.377 2.227 1.00 81.00 161 GLY A C 1
ATOM 1279 O O . GLY A 1 161 ? -21.259 3.823 3.110 1.00 81.00 161 GLY A O 1
ATOM 1280 N N . GLU A 1 162 ? -19.279 4.385 2.229 1.00 83.44 162 GLU A N 1
ATOM 1281 C CA . GLU A 1 162 ? -18.476 3.738 3.259 1.00 83.44 162 GLU A CA 1
ATOM 1282 C C . GLU A 1 162 ? -18.149 4.692 4.404 1.00 83.44 162 GLU A C 1
ATOM 1284 O O . GLU A 1 162 ? -17.998 5.906 4.226 1.00 83.44 162 GLU A O 1
ATOM 1289 N N . GLN A 1 163 ? -18.013 4.117 5.595 1.00 84.75 163 GLN A N 1
ATOM 1290 C CA . GLN A 1 163 ? -17.673 4.852 6.803 1.00 84.75 163 GLN A CA 1
ATOM 1291 C C . GLN A 1 163 ? -16.157 4.912 6.995 1.00 84.75 163 GLN A C 1
ATOM 1293 O O . GLN A 1 163 ? -15.444 3.929 6.774 1.00 84.75 163 GLN A O 1
ATOM 1298 N N . TYR A 1 164 ? -15.667 6.071 7.418 1.00 82.62 164 TYR A N 1
ATOM 1299 C CA . TYR A 1 164 ? -14.259 6.324 7.682 1.00 82.62 164 TYR A CA 1
ATOM 1300 C C . TYR A 1 164 ? -14.081 7.067 8.994 1.00 82.62 164 TYR A C 1
ATOM 1302 O O . TYR A 1 164 ? -14.889 7.925 9.345 1.00 82.62 164 TYR A O 1
ATOM 1310 N N . THR A 1 165 ? -12.966 6.803 9.666 1.00 81.50 165 THR A N 1
ATOM 1311 C CA . THR A 1 165 ? -12.568 7.516 10.871 1.00 81.50 165 THR A CA 1
ATOM 1312 C C . THR A 1 165 ? -11.207 8.179 10.691 1.00 81.50 165 THR A C 1
ATOM 1314 O O . THR A 1 165 ? -10.237 7.558 10.255 1.00 81.50 165 THR A O 1
ATOM 1317 N N . PHE A 1 166 ? -11.142 9.463 11.027 1.00 82.12 166 PHE A N 1
ATOM 1318 C CA . PHE A 1 166 ? -9.950 10.295 11.052 1.00 82.12 166 PHE A CA 1
ATOM 1319 C C . PHE A 1 166 ? -9.477 10.530 12.490 1.00 82.12 166 PHE A C 1
ATOM 1321 O O . PHE A 1 166 ? -10.293 10.742 13.384 1.00 82.12 166 PHE A O 1
ATOM 1328 N N . PHE A 1 167 ? -8.167 10.540 12.695 1.00 80.06 167 PHE A N 1
ATOM 1329 C CA . PHE A 1 167 ? -7.494 10.827 13.954 1.00 80.06 167 PHE A CA 1
ATOM 1330 C C . PHE A 1 167 ? -6.301 11.752 13.720 1.00 80.06 167 PHE A C 1
ATOM 1332 O O . PHE A 1 167 ? -5.612 11.647 12.701 1.00 80.06 167 PHE A O 1
ATOM 1339 N N . ILE A 1 168 ? -6.046 12.642 14.678 1.00 79.69 168 ILE A N 1
ATOM 1340 C CA . ILE A 1 168 ? -4.862 13.497 14.696 1.00 79.69 168 ILE A CA 1
ATOM 1341 C C . ILE A 1 168 ? -4.528 13.987 16.108 1.00 79.69 168 ILE A C 1
ATOM 1343 O O . ILE A 1 168 ? -5.420 14.268 16.910 1.00 79.69 168 ILE A O 1
ATOM 1347 N N . GLU A 1 169 ? -3.236 14.189 16.352 1.00 79.38 169 GLU A N 1
ATOM 1348 C CA . GLU A 1 169 ? -2.683 14.931 17.486 1.00 79.38 169 GLU A CA 1
ATOM 1349 C C . GLU A 1 169 ? -2.161 16.293 17.010 1.00 79.38 169 GLU A C 1
ATOM 1351 O O . GLU A 1 169 ? -1.558 16.391 15.939 1.00 79.38 169 GLU A O 1
ATOM 1356 N N . ARG A 1 170 ? -2.363 17.371 17.771 1.00 76.62 170 ARG A N 1
ATOM 1357 C CA . ARG A 1 170 ? -1.844 18.698 17.396 1.00 76.62 170 ARG A CA 1
ATOM 1358 C C . ARG A 1 170 ? -1.727 19.631 18.590 1.00 76.62 170 ARG A C 1
ATOM 1360 O O . ARG A 1 170 ? -2.488 19.506 19.525 1.00 76.62 170 ARG A O 1
ATOM 1367 N N . ASN A 1 171 ? -0.832 20.611 18.573 1.00 77.12 171 ASN A N 1
ATOM 1368 C CA . ASN A 1 171 ? -0.795 21.589 19.672 1.00 77.12 171 ASN A CA 1
ATOM 1369 C C . ASN A 1 171 ? -1.968 22.586 19.606 1.00 77.12 171 ASN A C 1
ATOM 1371 O O . ASN A 1 171 ? -2.588 22.864 20.620 1.00 77.12 171 ASN A O 1
ATOM 1375 N N . GLU A 1 172 ? -2.272 23.109 18.418 1.00 74.12 172 GLU A N 1
ATOM 1376 C CA . GLU A 1 172 ? -3.330 24.085 18.132 1.00 74.12 172 GLU A CA 1
ATOM 1377 C C . GLU A 1 172 ? -3.745 23.976 16.645 1.00 74.12 172 GLU A C 1
ATOM 1379 O O . GLU A 1 172 ? -3.251 23.118 15.907 1.00 74.12 172 GLU A O 1
ATOM 1384 N N . GLY A 1 173 ? -4.614 24.875 16.172 1.00 76.50 173 GLY A N 1
ATOM 1385 C CA . GLY A 1 173 ? -5.027 24.959 14.767 1.00 76.50 173 GLY A CA 1
ATOM 1386 C C . GLY A 1 173 ? -6.314 24.194 14.466 1.00 76.50 173 GLY A C 1
ATOM 1387 O O . GLY A 1 173 ? -6.796 23.391 15.267 1.00 76.50 173 GLY A O 1
ATOM 1388 N N . THR A 1 174 ? -6.879 24.455 13.291 1.00 78.94 174 THR A N 1
ATOM 1389 C CA . THR A 1 174 ? -8.158 23.889 12.852 1.00 78.94 174 THR A CA 1
ATOM 1390 C C . THR A 1 174 ? -7.912 22.805 11.807 1.00 78.94 174 THR A C 1
ATOM 1392 O O . THR A 1 174 ? -7.027 22.928 10.959 1.00 78.94 174 THR A O 1
ATOM 1395 N N . VAL A 1 175 ? -8.681 21.715 11.863 1.00 81.81 175 VAL A N 1
ATOM 1396 C CA . VAL A 1 175 ? -8.654 20.670 10.832 1.00 81.81 175 VAL A CA 1
ATOM 1397 C C . VAL A 1 175 ? -10.041 20.571 10.235 1.00 81.81 175 VAL A C 1
ATOM 1399 O O . VAL A 1 175 ? -11.016 20.413 10.966 1.00 81.81 175 VAL A O 1
ATOM 1402 N N . TRP A 1 176 ? -10.104 20.673 8.913 1.00 81.94 176 TRP A N 1
ATOM 1403 C CA . TRP A 1 176 ? -11.337 20.571 8.148 1.00 81.94 176 TRP A CA 1
ATOM 1404 C C . TRP A 1 176 ? -11.335 19.288 7.338 1.00 81.94 176 TRP A C 1
ATOM 1406 O O . TRP A 1 176 ? -10.359 19.001 6.645 1.00 81.94 176 TRP A O 1
ATOM 1416 N N . ILE A 1 177 ? -12.436 18.547 7.393 1.00 83.94 177 ILE A N 1
ATOM 1417 C CA . ILE A 1 177 ? -12.687 17.416 6.503 1.00 83.94 177 ILE A CA 1
ATOM 1418 C C . ILE A 1 177 ? -13.829 17.827 5.581 1.00 83.94 177 ILE A C 1
ATOM 1420 O O . ILE A 1 177 ? -14.938 18.091 6.036 1.00 83.94 177 ILE A O 1
ATOM 1424 N N . ASP A 1 178 ? -13.537 17.907 4.289 1.00 83.69 178 ASP A N 1
ATOM 1425 C CA . ASP A 1 178 ? -14.486 18.280 3.246 1.00 83.69 178 ASP A CA 1
ATOM 1426 C C . ASP A 1 178 ? -14.589 17.145 2.227 1.00 83.69 178 ASP A C 1
ATOM 1428 O O . ASP A 1 178 ? -13.578 16.571 1.824 1.00 83.69 178 ASP A O 1
ATOM 1432 N N . SER A 1 179 ? -15.794 16.842 1.755 1.00 86.00 179 SER A N 1
ATOM 1433 C CA . SER A 1 179 ? -15.996 15.924 0.631 1.00 86.00 179 SER A CA 1
ATOM 1434 C C . SER A 1 179 ? -16.320 16.705 -0.639 1.00 86.00 179 SER A C 1
ATOM 1436 O O . SER A 1 179 ? -16.870 17.803 -0.567 1.00 86.00 179 SER A O 1
ATOM 1438 N N . TYR A 1 180 ? -15.930 16.176 -1.799 1.00 84.12 180 TYR A N 1
ATOM 1439 C CA . TYR A 1 180 ? -16.146 16.823 -3.092 1.00 84.12 180 TYR A CA 1
ATOM 1440 C C . TYR A 1 180 ? -16.700 15.846 -4.119 1.00 84.12 180 TYR A C 1
ATOM 1442 O O . TYR A 1 180 ? -16.214 14.717 -4.219 1.00 84.12 180 TYR A O 1
ATOM 1450 N N . ASN A 1 181 ? -17.643 16.308 -4.936 1.00 86.56 181 ASN A N 1
ATOM 1451 C CA . ASN A 1 181 ? -18.126 15.566 -6.098 1.00 86.56 181 ASN A CA 1
ATOM 1452 C C . ASN A 1 181 ? -17.164 15.669 -7.298 1.00 86.56 181 ASN A C 1
ATOM 1454 O O . ASN A 1 181 ? -16.147 16.372 -7.260 1.00 86.56 181 ASN A O 1
ATOM 1458 N N . SER A 1 182 ? -17.496 14.975 -8.391 1.00 85.12 182 SER A N 1
ATOM 1459 C CA . SER A 1 182 ? -16.727 14.987 -9.648 1.00 85.12 182 SER A CA 1
ATOM 1460 C C . SER A 1 182 ? -16.607 16.377 -10.284 1.00 85.12 182 SER A C 1
ATOM 1462 O O . SER A 1 182 ? -15.615 16.659 -10.951 1.00 85.12 182 SER A O 1
ATOM 1464 N N . GLY A 1 183 ? -17.587 17.256 -10.051 1.00 83.19 183 GLY A N 1
ATOM 1465 C CA . GLY A 1 183 ? -17.593 18.647 -10.510 1.00 83.19 183 GLY A CA 1
ATOM 1466 C C . GLY A 1 183 ? -16.771 19.603 -9.640 1.00 83.19 183 GLY A C 1
ATOM 1467 O O . GLY A 1 183 ? -16.682 20.786 -9.956 1.00 83.19 183 GLY A O 1
ATOM 1468 N N . GLY A 1 184 ? -16.174 19.121 -8.544 1.00 80.12 184 GLY A N 1
ATOM 1469 C CA . GLY A 1 184 ? -15.364 19.926 -7.631 1.00 80.12 184 GLY A CA 1
ATOM 1470 C C . GLY A 1 184 ? -16.163 20.771 -6.634 1.00 80.12 184 GLY A C 1
ATOM 1471 O O . GLY A 1 184 ? -15.558 21.567 -5.914 1.00 80.12 184 GLY A O 1
ATOM 1472 N N . ALA A 1 185 ? -17.483 20.590 -6.548 1.00 81.19 185 ALA A N 1
ATOM 1473 C CA . ALA A 1 185 ? -18.306 21.211 -5.514 1.00 81.19 185 ALA A CA 1
ATOM 1474 C C . ALA A 1 185 ? -18.229 20.408 -4.208 1.00 81.19 185 ALA A C 1
ATOM 1476 O O . ALA A 1 185 ? -18.068 19.185 -4.240 1.00 81.19 185 ALA A O 1
ATOM 1477 N N . LYS A 1 186 ? -18.336 21.100 -3.066 1.00 78.94 186 LYS A N 1
ATOM 1478 C CA . LYS A 1 186 ? -18.402 20.448 -1.753 1.00 78.94 186 LYS A CA 1
ATOM 1479 C C . LYS A 1 186 ? -19.708 19.662 -1.621 1.00 78.94 186 LYS A C 1
ATOM 1481 O O . LYS A 1 186 ? -20.763 20.167 -1.994 1.00 78.94 186 LYS A O 1
ATOM 1486 N N . THR A 1 187 ? -19.621 18.468 -1.055 1.00 77.12 187 THR A N 1
ATOM 1487 C CA . THR A 1 187 ? -20.757 17.604 -0.709 1.00 77.12 187 THR A CA 1
ATOM 1488 C C . THR A 1 187 ? -20.928 17.566 0.812 1.00 77.12 187 THR A C 1
ATOM 1490 O O . THR A 1 187 ? -19.952 17.724 1.555 1.00 77.12 187 THR A O 1
ATOM 1493 N N . SER A 1 188 ? -22.161 17.412 1.301 1.00 67.31 188 SER A N 1
ATOM 1494 C CA . SER A 1 188 ? -22.433 17.317 2.740 1.00 67.31 188 SER A CA 1
ATOM 1495 C C . SER A 1 188 ? -21.950 15.969 3.260 1.00 67.31 188 SER A C 1
ATOM 1497 O O . SER A 1 188 ? -22.447 14.943 2.822 1.00 67.31 188 SER A O 1
ATOM 1499 N N . LEU A 1 189 ? -20.975 15.960 4.171 1.00 64.00 189 LEU A N 1
ATOM 1500 C CA . LEU A 1 189 ? -20.577 14.735 4.867 1.00 64.00 189 LEU A CA 1
ATOM 1501 C C . LEU A 1 189 ? -21.745 14.254 5.742 1.00 64.00 189 LEU A C 1
ATOM 1503 O O . LEU A 1 189 ? -22.144 14.961 6.668 1.00 64.00 189 LEU A O 1
ATOM 1507 N N . ASP A 1 190 ? -22.271 13.066 5.454 1.00 53.31 190 ASP A N 1
ATOM 1508 C CA . ASP A 1 190 ? -23.394 12.481 6.187 1.00 53.31 190 ASP A CA 1
ATOM 1509 C C . ASP A 1 190 ? -22.909 11.712 7.430 1.00 53.31 190 ASP A C 1
ATOM 1511 O O . ASP A 1 190 ? -21.800 11.169 7.468 1.00 53.31 190 ASP A O 1
ATOM 1515 N N . GLY A 1 191 ? -23.751 11.648 8.469 1.00 49.88 191 GLY A N 1
ATOM 1516 C CA . GLY A 1 191 ? -23.492 10.810 9.647 1.00 49.88 191 GLY A CA 1
ATOM 1517 C C . GLY A 1 191 ? -22.280 11.237 10.483 1.00 49.88 191 GLY A C 1
ATOM 1518 O O . GLY A 1 191 ? -21.590 10.381 11.032 1.00 49.88 191 GLY A O 1
ATOM 1519 N N . LEU A 1 192 ? -22.008 12.545 10.577 1.00 52.47 192 LEU A N 1
ATOM 1520 C CA . LEU A 1 192 ? -20.985 13.127 11.455 1.00 52.47 192 LEU A CA 1
ATOM 1521 C C . LEU A 1 192 ? -21.351 12.910 12.934 1.00 52.47 192 LEU A C 1
ATOM 1523 O O . LEU A 1 192 ? -21.848 13.804 13.614 1.00 52.47 192 LEU A O 1
ATOM 1527 N N . THR A 1 193 ? -21.117 11.707 13.444 1.00 43.56 193 THR A N 1
ATOM 1528 C CA . THR A 1 193 ? -21.364 11.359 14.844 1.00 43.56 193 THR A CA 1
ATOM 1529 C C . THR A 1 193 ? -20.116 11.615 15.681 1.00 43.56 193 THR A C 1
ATOM 1531 O O . THR A 1 193 ? -19.012 11.183 15.334 1.00 43.56 193 THR A O 1
ATOM 1534 N N . TRP A 1 194 ? -20.287 12.318 16.803 1.00 40.94 194 TRP A N 1
ATOM 1535 C CA . TRP A 1 194 ? -19.290 12.361 17.872 1.00 40.94 194 TRP A CA 1
ATOM 1536 C C . TRP A 1 194 ? -19.219 10.956 18.468 1.00 40.94 194 TRP A C 1
ATOM 1538 O O . TRP A 1 194 ? -20.221 10.481 18.993 1.00 40.94 194 TRP A O 1
ATOM 1548 N N . ASP A 1 195 ? -18.077 10.281 18.358 1.00 42.06 195 ASP A N 1
ATOM 1549 C CA . ASP A 1 195 ? -17.841 9.117 19.203 1.00 42.06 195 ASP A CA 1
ATOM 1550 C C . ASP A 1 195 ? -17.067 9.635 20.413 1.00 42.06 195 ASP A C 1
ATOM 1552 O O . ASP A 1 195 ? -15.880 9.960 20.317 1.00 42.06 195 ASP A O 1
ATOM 1556 N N . SER A 1 196 ? -17.783 9.824 21.524 1.00 36.06 196 SER A N 1
ATOM 1557 C CA . SER A 1 196 ? -17.239 10.180 22.837 1.00 36.06 196 SER A CA 1
ATOM 1558 C C . SER A 1 196 ? -16.448 9.010 23.410 1.00 36.06 196 SER A C 1
ATOM 1560 O O . SER A 1 196 ? -16.737 8.545 24.512 1.00 36.06 196 SER A O 1
ATOM 1562 N N . VAL A 1 197 ? -15.497 8.454 22.664 1.00 36.09 197 VAL A N 1
ATOM 1563 C CA . VAL A 1 197 ? -14.673 7.380 23.204 1.00 36.09 197 VAL A CA 1
ATOM 1564 C C . VAL A 1 197 ? -13.704 8.031 24.186 1.00 36.09 197 VAL A C 1
ATOM 1566 O O . VAL A 1 197 ? -12.632 8.495 23.808 1.00 36.09 197 VAL A O 1
ATOM 1569 N N . GLU A 1 198 ? -14.102 8.058 25.460 1.00 35.12 198 GLU A N 1
ATOM 1570 C CA . GLU A 1 198 ? -13.365 8.532 26.647 1.00 35.12 198 GLU A CA 1
ATOM 1571 C C . GLU A 1 198 ? -12.015 7.812 26.882 1.00 35.12 198 GLU A C 1
ATOM 1573 O O . GLU A 1 198 ? -11.402 7.940 27.936 1.00 35.12 198 GLU A O 1
ATOM 1578 N N . THR A 1 199 ? -11.507 7.035 25.923 1.00 33.53 199 THR A N 1
ATOM 1579 C CA . THR A 1 199 ? -10.323 6.179 26.084 1.00 33.53 199 THR A CA 1
ATOM 1580 C C . THR A 1 199 ? -9.391 6.234 24.873 1.00 33.53 199 THR A C 1
ATOM 1582 O O . THR A 1 199 ? -9.025 5.217 24.292 1.00 33.53 199 THR A O 1
ATOM 1585 N N . TYR A 1 200 ? -8.931 7.435 24.526 1.00 39.09 200 TYR A N 1
ATOM 1586 C CA . TYR A 1 200 ? -7.676 7.619 23.783 1.00 39.09 200 TYR A CA 1
ATOM 1587 C C . TYR A 1 200 ? -6.726 8.524 24.579 1.00 39.09 200 TYR A C 1
ATOM 1589 O O . TYR A 1 200 ? -6.250 9.546 24.099 1.00 39.09 200 TYR A O 1
ATOM 1597 N N . THR A 1 201 ? -6.458 8.168 25.837 1.00 34.47 201 THR A N 1
ATOM 1598 C CA . THR A 1 201 ? -5.400 8.805 26.628 1.00 34.47 201 THR A CA 1
ATOM 1599 C C . THR A 1 201 ? -4.056 8.173 26.280 1.00 34.47 201 THR A C 1
ATOM 1601 O O . THR A 1 201 ? -3.719 7.105 26.791 1.00 34.47 201 THR A O 1
ATOM 1604 N N . TRP A 1 202 ? -3.254 8.854 25.468 1.00 32.84 202 TRP A N 1
ATOM 1605 C CA . TRP A 1 202 ? -1.811 8.851 25.697 1.00 32.84 202 TRP A CA 1
ATOM 1606 C C . TRP A 1 202 ? -1.363 10.289 25.965 1.00 32.84 202 TRP A C 1
ATOM 1608 O O . TRP A 1 202 ? -1.003 11.031 25.063 1.00 32.84 202 TRP A O 1
ATOM 1618 N N . ASN A 1 203 ? -1.433 10.606 27.264 1.00 34.31 203 ASN A N 1
ATOM 1619 C CA . ASN A 1 203 ? -0.921 11.762 28.005 1.00 34.31 203 ASN A CA 1
ATOM 1620 C C . ASN A 1 203 ? -1.521 13.148 27.696 1.00 34.31 203 ASN A C 1
ATOM 1622 O O . ASN A 1 203 ? -1.260 13.740 26.659 1.00 34.31 203 ASN A O 1
ATOM 1626 N N . GLU A 1 204 ? -2.283 13.639 28.687 1.00 35.00 204 GLU A N 1
ATOM 1627 C CA . GLU A 1 204 ? -2.663 15.034 28.987 1.00 35.00 204 GLU A CA 1
ATOM 1628 C C . GLU A 1 204 ? -2.951 15.948 27.796 1.00 35.00 204 GLU A C 1
ATOM 1630 O O . GLU A 1 204 ? -2.134 16.786 27.415 1.00 35.00 204 GLU A O 1
ATOM 1635 N N . VAL A 1 205 ? -4.166 15.847 27.256 1.00 35.47 205 VAL A N 1
ATOM 1636 C CA . VAL A 1 205 ? -4.669 16.824 26.299 1.00 35.47 205 VAL A CA 1
ATOM 1637 C C . VAL A 1 205 ? -6.176 17.058 26.500 1.00 35.47 205 VAL A C 1
ATOM 1639 O O . VAL A 1 205 ? -6.963 16.117 26.427 1.00 35.47 205 VAL A O 1
ATOM 1642 N N . GLU A 1 206 ? -6.564 18.314 26.753 1.00 35.72 206 GLU A N 1
ATOM 1643 C CA . GLU A 1 206 ? -7.946 18.781 26.996 1.00 35.72 206 GLU A CA 1
ATOM 1644 C C . GLU A 1 206 ? -8.923 18.475 25.827 1.00 35.72 206 GLU A C 1
ATOM 1646 O O . GLU A 1 206 ? -8.520 18.516 24.656 1.00 35.72 206 GLU A O 1
ATOM 1651 N N . PRO A 1 207 ? -10.220 18.214 26.107 1.00 39.81 207 PRO A N 1
ATOM 1652 C CA . PRO A 1 207 ? -11.222 17.836 25.106 1.00 39.81 207 PRO A CA 1
ATOM 1653 C C . PRO A 1 207 ? -11.593 18.975 24.131 1.00 39.81 207 PRO A C 1
ATOM 1655 O O . PRO A 1 207 ? -11.646 20.150 24.486 1.00 39.81 207 PRO A O 1
ATOM 1658 N N . LEU A 1 208 ? -11.883 18.612 22.874 1.00 44.16 208 LEU A N 1
ATOM 1659 C CA . LEU A 1 208 ? -12.245 19.534 21.781 1.00 44.16 208 LEU A CA 1
ATOM 1660 C C . LEU A 1 208 ? -13.685 20.066 21.881 1.00 44.16 208 LEU A C 1
ATOM 1662 O O . LEU A 1 208 ? -14.601 19.314 22.210 1.00 44.16 208 LEU A O 1
ATOM 1666 N N . THR A 1 209 ? -13.919 21.306 21.434 1.00 35.91 209 THR A N 1
ATOM 1667 C CA . THR A 1 209 ? -15.263 21.871 21.169 1.00 35.91 209 THR A CA 1
ATOM 1668 C C . THR A 1 209 ? -15.552 21.945 19.657 1.00 35.91 209 THR A C 1
ATOM 1670 O O . THR A 1 209 ? -14.622 21.900 18.851 1.00 35.91 209 THR A O 1
ATOM 1673 N N . PHE A 1 210 ? -16.832 21.978 19.244 1.00 39.78 210 PHE A N 1
ATOM 1674 C CA . PHE A 1 210 ? -17.286 21.816 17.843 1.00 39.78 210 PHE A CA 1
ATOM 1675 C C . PHE A 1 210 ? -18.246 22.931 17.371 1.00 39.78 210 PHE A C 1
ATOM 1677 O O . PHE A 1 210 ? -18.975 23.491 18.186 1.00 39.78 210 PHE A O 1
ATOM 1684 N N . ASN A 1 211 ? -18.277 23.206 16.055 1.00 39.91 211 ASN A N 1
ATOM 1685 C CA . ASN A 1 211 ? -19.228 24.099 15.367 1.00 39.91 211 ASN A CA 1
ATOM 1686 C C . ASN A 1 211 ? -19.923 23.341 14.212 1.00 39.91 211 ASN A C 1
ATOM 1688 O O . ASN A 1 211 ? -19.249 22.741 13.380 1.00 39.91 211 ASN A O 1
ATOM 1692 N N . GLU A 1 212 ? -21.258 23.372 14.163 1.00 35.91 212 GLU A N 1
ATOM 1693 C CA . GLU A 1 212 ? -22.125 22.434 13.425 1.00 35.91 212 GLU A CA 1
ATOM 1694 C C . GLU A 1 212 ? -22.274 22.665 11.910 1.00 35.91 212 GLU A C 1
ATOM 1696 O O . GLU A 1 212 ? -22.927 21.873 11.236 1.00 35.91 212 GLU A O 1
ATOM 1701 N N . LEU A 1 213 ? -21.670 23.704 11.330 1.00 36.06 213 LEU A N 1
ATOM 1702 C CA . LEU A 1 213 ? -21.874 24.029 9.906 1.00 36.06 213 LEU A CA 1
ATOM 1703 C C . LEU A 1 213 ? -20.877 23.339 8.947 1.00 36.06 213 LEU A C 1
ATOM 1705 O O . LEU A 1 213 ? -21.052 23.401 7.729 1.00 36.06 213 LEU A O 1
ATOM 1709 N N . SER A 1 214 ? -19.862 22.647 9.478 1.00 42.50 214 SER A N 1
ATOM 1710 C CA . SER A 1 214 ? -18.887 21.827 8.737 1.00 42.50 214 SER A CA 1
ATOM 1711 C C . SER A 1 214 ? -18.104 20.921 9.703 1.00 42.50 214 SER A C 1
ATOM 1713 O O . SER A 1 214 ? -18.007 21.225 10.886 1.00 42.50 214 SER A O 1
ATOM 1715 N N . GLY A 1 215 ? -17.541 19.797 9.231 1.00 48.25 215 GLY A N 1
ATOM 1716 C CA . GLY A 1 215 ? -16.790 18.814 10.039 1.00 48.25 215 GLY A CA 1
ATOM 1717 C C . GLY A 1 215 ? -15.444 19.328 10.579 1.00 48.25 215 GLY A C 1
ATOM 1718 O O . GLY A 1 215 ? -14.395 18.767 10.265 1.00 48.25 215 GLY A O 1
ATOM 1719 N N . SER A 1 216 ? -15.470 20.420 11.344 1.00 48.56 216 SER A N 1
ATOM 1720 C CA . SER A 1 216 ? -14.323 21.066 11.978 1.00 48.56 216 SER A CA 1
ATOM 1721 C C . SER A 1 216 ? -13.850 20.317 13.214 1.00 48.56 216 SER A C 1
ATOM 1723 O O . SER A 1 216 ? -14.648 19.793 13.988 1.00 48.56 216 SER A O 1
ATOM 1725 N N . LEU A 1 217 ? -12.548 20.351 13.464 1.00 51.34 217 LEU A N 1
ATOM 1726 C CA . LEU A 1 217 ? -11.950 20.015 14.751 1.00 51.34 217 LEU A CA 1
ATOM 1727 C C . LEU A 1 217 ? -11.247 21.265 15.295 1.00 51.34 217 LEU A C 1
ATOM 1729 O O . LEU A 1 217 ? -10.319 21.748 14.639 1.00 51.34 217 LEU A O 1
ATOM 1733 N N . SER A 1 218 ? -11.560 21.710 16.521 1.00 51.53 218 SER A N 1
ATOM 1734 C CA . SER A 1 218 ? -10.848 22.781 17.264 1.00 51.53 218 SER A CA 1
ATOM 1735 C C . SER A 1 218 ? -10.402 22.323 18.667 1.00 51.53 218 SER A C 1
ATOM 1737 O O . SER A 1 218 ? -11.220 21.803 19.416 1.00 51.53 218 SER A O 1
ATOM 1739 N N . GLY A 1 219 ? -9.105 22.482 18.994 1.00 52.62 219 GLY A N 1
ATOM 1740 C CA . GLY A 1 219 ? -8.419 21.994 20.220 1.00 52.62 219 GLY A CA 1
ATOM 1741 C C . GLY A 1 219 ? -7.273 20.995 19.919 1.00 52.62 219 GLY A C 1
ATOM 1742 O O . GLY A 1 219 ? -6.854 20.913 18.770 1.00 52.62 219 GLY A O 1
ATOM 1743 N N . VAL A 1 220 ? -6.759 20.225 20.885 1.00 48.91 220 VAL A N 1
ATOM 1744 C CA . VAL A 1 220 ? -5.391 19.643 20.841 1.00 48.91 220 VAL A CA 1
ATOM 1745 C C . VAL A 1 220 ? -5.317 18.135 20.417 1.00 48.91 220 VAL A C 1
ATOM 1747 O O . VAL A 1 220 ? -4.275 17.621 20.018 1.00 48.91 220 VAL A O 1
ATOM 1750 N N . GLY A 1 221 ? -6.429 17.394 20.339 1.00 55.81 221 GLY A N 1
ATOM 1751 C CA . GLY A 1 221 ? -6.458 16.047 19.723 1.00 55.81 221 GLY A CA 1
ATOM 1752 C C . GLY A 1 221 ? -7.874 15.517 19.498 1.00 55.81 221 GLY A C 1
ATOM 1753 O O . GLY A 1 221 ? -8.768 15.878 20.253 1.00 55.81 221 GLY A O 1
ATOM 1754 N N . GLY A 1 222 ? -8.127 14.705 18.460 1.00 63.47 222 GLY A N 1
ATOM 1755 C CA . GLY A 1 222 ? -9.493 14.219 18.208 1.00 63.47 222 GLY A CA 1
ATOM 1756 C C . GLY A 1 222 ? -9.652 13.080 17.204 1.00 63.47 222 GLY A C 1
ATOM 1757 O O . GLY A 1 222 ? -8.877 12.948 16.258 1.00 63.47 222 GLY A O 1
ATOM 1758 N N . VAL A 1 223 ? -10.712 12.293 17.413 1.00 70.00 223 VAL A N 1
ATOM 1759 C CA . VAL A 1 223 ? -11.200 11.228 16.525 1.00 70.00 223 VAL A CA 1
ATOM 1760 C C . VAL A 1 223 ? -12.525 11.673 15.896 1.00 70.00 223 VAL A C 1
ATOM 1762 O O . VAL A 1 223 ? -13.399 12.198 16.589 1.00 70.00 223 VAL A O 1
ATOM 1765 N N . LYS A 1 224 ? -12.709 11.463 14.589 1.00 72.88 224 LYS A N 1
ATOM 1766 C CA . LYS A 1 224 ? -13.972 11.741 13.887 1.00 72.88 224 LYS A CA 1
ATOM 1767 C C . LYS A 1 224 ? -14.333 10.649 12.920 1.00 72.88 224 LYS A C 1
ATOM 1769 O O . LYS A 1 224 ? -13.552 10.351 12.027 1.00 72.88 224 LYS A O 1
ATOM 1774 N N . THR A 1 225 ? -15.552 10.146 13.045 1.00 77.75 225 THR A N 1
ATOM 1775 C CA . THR A 1 225 ? -16.133 9.218 12.083 1.00 77.75 225 THR A CA 1
ATOM 1776 C C . THR A 1 225 ? -17.107 9.961 11.175 1.00 77.75 225 THR A C 1
ATOM 1778 O O . THR A 1 225 ? -17.853 10.823 11.635 1.00 77.75 225 THR A O 1
ATOM 1781 N N . PHE A 1 226 ? -17.082 9.649 9.887 1.00 78.50 226 PHE A N 1
ATOM 1782 C CA . PHE A 1 226 ? -17.979 10.207 8.882 1.00 78.50 226 PHE A CA 1
ATOM 1783 C C . PHE A 1 226 ? -18.302 9.154 7.823 1.00 78.50 226 PHE A C 1
ATOM 1785 O O . PHE A 1 226 ? -17.525 8.223 7.604 1.00 78.50 226 PHE A O 1
ATOM 1792 N N . VAL A 1 227 ? -19.437 9.310 7.146 1.00 83.81 227 VAL A N 1
ATOM 1793 C CA . VAL A 1 227 ? -19.786 8.502 5.974 1.00 83.81 227 VAL A CA 1
ATOM 1794 C C . VAL A 1 227 ? -19.471 9.311 4.722 1.00 83.81 227 VAL A C 1
ATOM 1796 O O . VAL A 1 227 ? -19.804 10.494 4.632 1.00 83.81 227 VAL A O 1
ATOM 1799 N N . VAL A 1 228 ? -18.785 8.697 3.756 1.00 82.88 228 VAL A N 1
ATOM 1800 C CA . VAL A 1 228 ? -18.497 9.354 2.476 1.00 82.88 228 VAL A CA 1
ATOM 1801 C C . VAL A 1 228 ? -19.798 9.439 1.673 1.00 82.88 228 VAL A C 1
ATOM 1803 O O . VAL A 1 228 ? -20.409 8.399 1.421 1.00 82.88 228 VAL A O 1
ATOM 1806 N N . PRO A 1 229 ? -20.230 10.633 1.237 1.00 83.00 229 PRO A N 1
ATOM 1807 C CA . PRO A 1 229 ? -21.470 10.789 0.483 1.00 83.00 229 PRO A CA 1
ATOM 1808 C C . PRO A 1 229 ? -21.442 10.010 -0.828 1.00 83.00 229 PRO A C 1
ATOM 1810 O O . PRO A 1 229 ? -20.390 9.878 -1.456 1.00 83.00 229 PRO A O 1
ATOM 1813 N N . SER A 1 230 ? -22.603 9.512 -1.254 1.00 84.62 230 SER A N 1
ATOM 1814 C CA . SER A 1 230 ? -22.732 8.672 -2.457 1.00 84.62 230 SER A CA 1
ATOM 1815 C C . SER A 1 230 ? -22.269 9.353 -3.756 1.00 84.62 230 SER A C 1
ATOM 1817 O O . SER A 1 230 ? -21.831 8.676 -4.683 1.00 84.62 230 SER A O 1
ATOM 1819 N N . ASP A 1 231 ? -22.328 10.684 -3.814 1.00 83.69 231 ASP A N 1
ATOM 1820 C CA . ASP A 1 231 ? -21.919 11.518 -4.947 1.00 83.69 231 ASP A CA 1
ATOM 1821 C C . ASP A 1 231 ? -20.492 12.083 -4.807 1.00 83.69 231 ASP A C 1
ATOM 1823 O O . ASP A 1 231 ? -20.004 12.796 -5.693 1.00 83.69 231 ASP A O 1
ATOM 1827 N N . SER A 1 232 ? -19.797 11.756 -3.714 1.00 83.56 232 SER A N 1
ATOM 1828 C CA . SER A 1 232 ? -18.425 12.184 -3.478 1.00 83.56 232 SER A CA 1
ATOM 1829 C C . SER A 1 232 ? -17.430 11.341 -4.273 1.00 83.56 232 SER A C 1
ATOM 1831 O O . SER A 1 232 ? -17.537 10.126 -4.363 1.00 83.56 232 SER A O 1
ATOM 1833 N N . VAL A 1 233 ? -16.407 11.983 -4.833 1.00 84.31 233 VAL A N 1
ATOM 1834 C CA . VAL A 1 233 ? -15.295 11.314 -5.530 1.00 84.31 233 VAL A CA 1
ATOM 1835 C C . VAL A 1 233 ? -14.005 11.395 -4.718 1.00 84.31 233 VAL A C 1
ATOM 1837 O O . VAL A 1 233 ? -13.094 10.579 -4.880 1.00 84.31 233 VAL A O 1
ATOM 1840 N N . ARG A 1 234 ? -13.900 12.389 -3.831 1.00 85.56 234 ARG A N 1
ATOM 1841 C CA . ARG A 1 234 ? -12.728 12.589 -2.981 1.00 85.56 234 ARG A CA 1
ATOM 1842 C C . ARG A 1 234 ? -13.088 13.270 -1.673 1.00 85.56 234 ARG A C 1
ATOM 1844 O O . ARG A 1 234 ? -14.000 14.091 -1.610 1.00 85.56 234 ARG A O 1
ATOM 1851 N N . VAL A 1 235 ? -12.262 13.009 -0.674 1.00 87.56 235 VAL A N 1
ATOM 1852 C CA . VAL A 1 235 ? -12.225 13.745 0.584 1.00 87.56 235 VAL A CA 1
ATOM 1853 C C . VAL A 1 235 ? -10.923 14.529 0.663 1.00 87.56 235 VAL A C 1
ATOM 1855 O O . VAL A 1 235 ? -9.857 14.039 0.284 1.00 87.56 235 VAL A O 1
ATOM 1858 N N . ARG A 1 236 ? -11.028 15.759 1.155 1.00 88.50 236 ARG A N 1
ATOM 1859 C CA . ARG A 1 236 ? -9.919 16.639 1.482 1.00 88.50 236 ARG A CA 1
ATOM 1860 C C . ARG A 1 236 ? -9.845 16.810 2.985 1.00 88.50 236 ARG A C 1
ATOM 1862 O O . ARG A 1 236 ? -10.818 17.220 3.609 1.00 88.50 236 ARG A O 1
ATOM 1869 N N . VAL A 1 237 ? -8.663 16.583 3.534 1.00 88.69 237 VAL A N 1
ATOM 1870 C CA . VAL A 1 237 ? -8.332 16.974 4.901 1.00 88.69 237 VAL A CA 1
ATOM 1871 C C . VAL A 1 237 ? -7.437 18.206 4.835 1.00 88.69 237 VAL A C 1
ATOM 1873 O O . VAL A 1 237 ? -6.401 18.184 4.170 1.00 88.69 237 VAL A O 1
ATOM 1876 N N . SER A 1 238 ? -7.847 19.290 5.486 1.00 87.88 238 SER A N 1
ATOM 1877 C CA . SER A 1 238 ? -7.120 20.561 5.531 1.00 87.88 238 SER A CA 1
ATOM 1878 C C . SER A 1 238 ? -6.601 20.815 6.938 1.00 87.88 238 SER A C 1
ATOM 1880 O O . SER A 1 238 ? -7.363 20.723 7.892 1.00 87.88 238 SER A O 1
ATOM 1882 N N . PHE A 1 239 ? -5.327 21.171 7.054 1.00 88.25 239 PHE A N 1
ATOM 1883 C CA . PHE A 1 239 ? -4.611 21.438 8.299 1.00 88.25 239 PHE A CA 1
ATOM 1884 C C . PHE A 1 239 ? -4.268 22.919 8.316 1.00 88.25 239 PHE A C 1
ATOM 1886 O O . PHE A 1 239 ? -3.449 23.368 7.506 1.00 88.25 239 PHE A O 1
ATOM 1893 N N . VAL A 1 240 ? -4.960 23.677 9.161 1.00 86.88 240 VAL A N 1
ATOM 1894 C CA . VAL A 1 240 ? -5.111 25.125 9.010 1.00 86.88 240 VAL A CA 1
ATOM 1895 C C . VAL A 1 240 ? -4.665 25.851 10.276 1.00 86.88 240 VAL A C 1
ATOM 1897 O O . VAL A 1 240 ? -4.909 25.380 11.389 1.00 86.88 240 VAL A O 1
ATOM 1900 N N . SER A 1 241 ? -4.003 27.000 10.114 1.00 88.62 241 SER A N 1
ATOM 1901 C CA . SER A 1 241 ? -3.811 27.946 11.219 1.00 88.62 241 SER A CA 1
ATOM 1902 C C . SER A 1 241 ? -5.158 28.439 11.758 1.00 88.62 241 SER A C 1
ATOM 1904 O O . SER A 1 241 ? -6.161 28.401 11.051 1.00 88.62 241 SER A O 1
ATOM 1906 N N . LEU A 1 242 ? -5.200 28.885 13.015 1.00 82.88 242 LEU A N 1
ATOM 1907 C CA . LEU A 1 242 ? -6.448 29.364 13.615 1.00 82.88 242 LEU A CA 1
ATOM 1908 C C . LEU A 1 242 ? -7.020 30.566 12.849 1.00 82.88 242 LEU A C 1
ATOM 1910 O O . LEU A 1 242 ? -6.285 31.436 12.374 1.00 82.88 242 LEU A O 1
ATOM 1914 N N . ASP A 1 243 ? -8.347 30.628 12.797 1.00 71.12 243 ASP A N 1
ATOM 1915 C CA . ASP A 1 243 ? -9.124 31.586 12.005 1.00 71.12 243 ASP A CA 1
ATOM 1916 C C . ASP A 1 243 ? -8.893 33.056 12.422 1.00 71.12 243 ASP A C 1
ATOM 1918 O O . ASP A 1 243 ? -9.175 33.977 11.656 1.00 71.12 243 ASP A O 1
ATOM 1922 N N . ASN A 1 244 ? -8.351 33.287 13.622 1.00 73.94 244 ASN A N 1
ATOM 1923 C CA . ASN A 1 244 ? -8.083 34.600 14.216 1.00 73.94 244 ASN A CA 1
ATOM 1924 C C . ASN A 1 244 ? -6.597 34.864 14.534 1.00 73.94 244 ASN A C 1
ATOM 1926 O O . ASN A 1 244 ? -6.270 35.943 15.030 1.00 73.94 244 ASN A O 1
ATOM 1930 N N . ALA A 1 245 ? -5.692 33.919 14.262 1.00 67.88 245 ALA A N 1
ATOM 1931 C CA . ALA A 1 245 ? -4.277 34.062 14.593 1.00 67.88 245 ALA A CA 1
ATOM 1932 C C . ALA A 1 245 ? -3.472 34.598 13.400 1.00 67.88 245 ALA A C 1
ATOM 1934 O O . ALA A 1 245 ? -3.430 33.991 12.331 1.00 67.88 245 ALA A O 1
ATOM 1935 N N . THR A 1 246 ? -2.799 35.737 13.579 1.00 70.50 246 THR A N 1
ATOM 1936 C CA . THR A 1 246 ? -1.930 36.332 12.549 1.00 70.50 246 THR A CA 1
ATOM 1937 C C . THR A 1 246 ? -0.546 35.697 12.504 1.00 70.50 246 THR A C 1
ATOM 1939 O O . THR A 1 246 ? 0.052 35.659 11.436 1.00 70.50 246 THR A O 1
ATOM 1942 N N . THR A 1 247 ? -0.033 35.158 13.611 1.00 84.25 247 THR A N 1
ATOM 1943 C CA . THR A 1 247 ? 1.228 34.405 13.650 1.00 84.25 247 THR A CA 1
ATOM 1944 C C . THR A 1 247 ? 1.136 33.248 14.643 1.00 84.25 247 THR A C 1
ATOM 1946 O O . THR A 1 247 ? 0.445 33.347 15.653 1.00 84.25 247 THR A O 1
ATOM 1949 N N . GLY A 1 248 ? 1.817 32.135 14.363 1.00 87.44 248 GLY A N 1
ATOM 1950 C CA . GLY A 1 248 ? 1.807 30.973 15.257 1.00 87.44 248 GLY A CA 1
ATOM 1951 C C . GLY A 1 248 ? 2.541 29.765 14.686 1.00 87.44 248 GLY A C 1
ATOM 1952 O O . GLY A 1 248 ? 2.799 29.695 13.485 1.00 87.44 248 GLY A O 1
ATOM 1953 N N . VAL A 1 249 ? 2.891 28.810 15.547 1.00 89.38 249 VAL A N 1
ATOM 1954 C CA . VAL A 1 249 ? 3.501 27.537 15.140 1.00 89.38 249 VAL A CA 1
ATOM 1955 C C . VAL A 1 249 ? 2.530 26.407 15.456 1.00 89.38 249 VAL A C 1
ATOM 1957 O O . VAL A 1 249 ? 2.327 26.059 16.617 1.00 89.38 249 VAL A O 1
ATOM 1960 N N . TYR A 1 250 ? 1.965 25.816 14.410 1.00 88.38 250 TYR A N 1
ATOM 1961 C CA . TYR A 1 250 ? 0.997 24.728 14.496 1.00 88.38 250 TYR A CA 1
ATOM 1962 C C . TYR A 1 250 ? 1.673 23.424 14.118 1.00 88.38 250 TYR A C 1
ATOM 1964 O O . TYR A 1 250 ? 2.255 23.311 13.042 1.00 88.38 250 TYR A O 1
ATOM 1972 N N . THR A 1 251 ? 1.619 22.440 15.000 1.00 87.94 251 THR A N 1
ATOM 1973 C CA . THR A 1 251 ? 2.208 21.123 14.786 1.00 87.94 251 THR A CA 1
ATOM 1974 C C . THR A 1 251 ? 1.095 20.097 14.735 1.00 87.94 251 THR A C 1
ATOM 1976 O O . THR A 1 251 ? 0.293 20.022 15.655 1.00 87.94 251 THR A O 1
ATOM 1979 N N . PHE A 1 252 ? 1.078 19.310 13.670 1.00 86.12 252 PHE A N 1
ATOM 1980 C CA . PHE A 1 252 ? 0.119 18.256 13.376 1.00 86.12 252 PHE A CA 1
ATOM 1981 C C . PHE A 1 252 ? 0.880 16.935 13.336 1.00 86.12 252 PHE A C 1
ATOM 1983 O O . PHE A 1 252 ? 1.826 16.805 12.560 1.00 86.12 252 PHE A O 1
ATOM 1990 N N . LYS A 1 253 ? 0.498 15.971 14.167 1.00 85.00 253 LYS A N 1
ATOM 1991 C CA . LYS A 1 253 ? 1.194 14.699 14.363 1.00 85.00 253 LYS A CA 1
ATOM 1992 C C . LYS A 1 253 ? 0.238 13.524 14.222 1.00 85.00 253 LYS A C 1
ATOM 1994 O O . LYS A 1 253 ? -0.954 13.649 14.491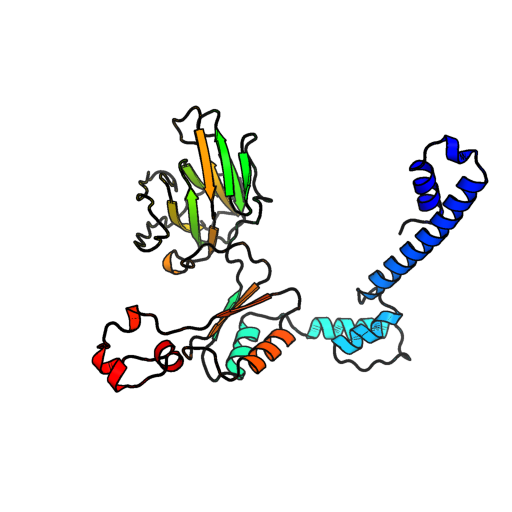 1.00 85.00 253 LYS A O 1
ATOM 1999 N N . ASN A 1 254 ? 0.776 12.377 13.817 1.00 83.12 254 ASN A N 1
ATOM 2000 C CA . ASN A 1 254 ? 0.072 11.095 13.832 1.00 83.12 254 ASN A CA 1
ATOM 2001 C C . ASN A 1 254 ? -1.275 11.124 13.086 1.00 83.12 254 ASN A C 1
ATOM 2003 O O . ASN A 1 254 ? -2.229 10.451 13.471 1.00 83.12 254 ASN A O 1
ATOM 2007 N N . ALA A 1 255 ? -1.353 11.901 11.998 1.00 85.31 255 ALA A N 1
ATOM 2008 C CA . ALA A 1 255 ? -2.554 11.981 11.178 1.00 85.31 255 ALA A CA 1
ATOM 2009 C C . ALA A 1 255 ? -2.878 10.600 10.586 1.00 85.31 255 ALA A C 1
ATOM 2011 O O . ALA A 1 255 ? -2.079 10.010 9.847 1.00 85.31 255 ALA A O 1
ATOM 2012 N N . MET A 1 256 ? -4.061 10.088 10.906 1.00 83.00 256 MET A N 1
ATOM 2013 C CA . MET A 1 256 ? -4.525 8.782 10.469 1.00 83.00 256 MET A CA 1
ATOM 2014 C C . MET A 1 256 ? -5.948 8.874 9.941 1.00 83.00 256 MET A C 1
ATOM 2016 O O . MET A 1 256 ? -6.810 9.488 10.548 1.00 83.00 256 MET A O 1
ATOM 2020 N N . LEU A 1 257 ? -6.198 8.264 8.789 1.00 85.38 257 LEU A N 1
ATOM 2021 C CA . LEU A 1 257 ? -7.533 8.098 8.224 1.00 85.38 257 LEU A CA 1
ATOM 2022 C C . LEU A 1 257 ? -7.687 6.624 7.910 1.00 85.38 257 LEU A C 1
ATOM 2024 O O . LEU A 1 257 ? -6.824 6.078 7.233 1.00 85.38 257 LEU A O 1
ATOM 2028 N N . MET A 1 258 ? -8.753 5.995 8.381 1.00 82.50 258 MET A N 1
ATOM 2029 C CA . MET A 1 258 ? -9.006 4.565 8.201 1.00 82.50 258 MET A CA 1
ATOM 2030 C C . MET A 1 258 ? -10.461 4.339 7.811 1.00 82.50 258 MET A C 1
ATOM 2032 O O . MET A 1 258 ? -11.313 5.174 8.097 1.00 82.50 258 MET A O 1
ATOM 2036 N N . ARG A 1 259 ? -10.760 3.210 7.169 1.00 83.00 259 ARG A N 1
ATOM 2037 C CA . ARG A 1 259 ? -12.145 2.781 6.926 1.00 83.00 259 ARG A CA 1
ATOM 2038 C C . ARG A 1 259 ? -12.679 2.079 8.179 1.00 83.00 259 ARG A C 1
ATOM 2040 O O . ARG A 1 259 ? -11.965 1.249 8.734 1.00 83.00 259 ARG A O 1
ATOM 2047 N N . GLY A 1 260 ? -13.907 2.387 8.589 1.00 78.94 260 GLY A N 1
ATOM 2048 C CA . GLY A 1 260 ? -14.556 1.829 9.779 1.00 78.94 260 GLY A CA 1
ATOM 2049 C C . GLY A 1 260 ? -15.125 2.890 10.726 1.00 78.94 260 GLY A C 1
ATOM 2050 O O . GLY A 1 260 ? -15.223 4.063 10.370 1.00 78.94 260 GLY A O 1
ATOM 2051 N N . THR A 1 261 ? -15.525 2.442 11.919 1.00 72.81 261 THR A N 1
ATOM 2052 C CA . THR A 1 261 ? -15.994 3.269 13.043 1.00 72.81 261 THR A CA 1
ATOM 2053 C C . THR A 1 261 ? -14.843 3.635 13.982 1.00 72.81 261 THR A C 1
ATOM 2055 O O . THR A 1 261 ? -13.778 3.019 13.947 1.00 72.81 261 THR A O 1
ATOM 2058 N N . ALA A 1 262 ? -15.062 4.586 14.896 1.00 64.00 262 ALA A N 1
ATOM 2059 C CA . ALA A 1 262 ? -14.050 4.931 15.896 1.00 64.00 262 ALA A CA 1
ATOM 2060 C C . ALA A 1 262 ? -13.746 3.770 16.855 1.00 64.00 262 ALA A C 1
ATOM 2062 O O . ALA A 1 262 ? -12.591 3.575 17.209 1.00 64.00 262 ALA A O 1
ATOM 2063 N N . THR A 1 263 ? -14.722 2.918 17.176 1.00 63.28 263 THR A N 1
ATOM 2064 C CA . THR A 1 263 ? -14.485 1.659 17.908 1.00 63.28 263 THR A CA 1
ATOM 2065 C C . THR A 1 263 ? -13.623 0.647 17.146 1.00 63.28 263 THR A C 1
ATOM 2067 O O . THR A 1 263 ? -12.986 -0.200 17.771 1.00 63.28 263 THR A O 1
ATOM 2070 N N . ALA A 1 264 ? -13.574 0.737 15.814 1.00 57.53 264 ALA A N 1
ATOM 2071 C CA . ALA A 1 264 ? -12.718 -0.088 14.966 1.00 57.53 264 ALA A CA 1
ATOM 2072 C C . ALA A 1 264 ? -11.313 0.512 14.771 1.00 57.53 264 ALA A C 1
ATOM 2074 O O . ALA A 1 264 ? -10.434 -0.165 14.230 1.00 57.53 264 ALA A O 1
ATOM 2075 N N . LEU A 1 265 ? -11.073 1.761 15.203 1.00 65.06 265 LEU A N 1
ATOM 2076 C CA . LEU A 1 265 ? -9.737 2.338 15.154 1.00 65.06 265 LEU A CA 1
ATOM 2077 C C . LEU A 1 265 ? -8.804 1.627 16.150 1.00 65.06 265 LEU A C 1
ATOM 2079 O O . LEU A 1 265 ? -9.147 1.463 17.325 1.00 65.06 265 LEU A O 1
ATOM 2083 N N . PRO A 1 266 ? -7.573 1.287 15.734 1.00 62.22 266 PRO A N 1
ATOM 2084 C CA . PRO A 1 266 ? -6.524 0.860 16.644 1.00 62.22 266 PRO A CA 1
ATOM 2085 C C . PRO A 1 266 ? -6.330 1.871 17.779 1.00 62.22 266 PRO A C 1
ATOM 2087 O O . PRO A 1 266 ? -6.310 3.079 17.556 1.00 62.22 266 PRO A O 1
ATOM 2090 N N . ARG A 1 267 ? -6.111 1.376 19.005 1.00 60.50 267 ARG A N 1
ATOM 2091 C CA . ARG A 1 267 ? -5.875 2.208 20.206 1.00 60.50 267 ARG A CA 1
ATOM 2092 C C . ARG A 1 267 ? -4.562 3.012 20.185 1.00 60.50 267 ARG A C 1
ATOM 2094 O O . ARG A 1 267 ? -4.250 3.699 21.150 1.00 60.50 267 ARG A O 1
ATOM 2101 N N . LYS A 1 268 ? -3.771 2.902 19.117 1.00 67.56 268 LYS A N 1
ATOM 2102 C CA . LYS A 1 268 ? -2.490 3.587 18.906 1.00 67.56 268 LYS A CA 1
ATOM 2103 C C . LYS A 1 268 ? -2.386 4.041 17.454 1.00 67.56 268 LYS A C 1
ATOM 2105 O O . LYS A 1 268 ? -3.003 3.427 16.588 1.00 67.56 268 LYS A O 1
ATOM 2110 N N . PHE A 1 269 ? -1.582 5.069 17.185 1.00 74.31 269 PHE A N 1
ATOM 2111 C CA . PHE A 1 269 ? -1.295 5.496 15.816 1.00 74.31 269 PHE A CA 1
ATOM 2112 C C . PHE A 1 269 ? -0.743 4.338 14.979 1.00 74.31 269 PHE A C 1
ATOM 2114 O O . PHE A 1 269 ? 0.153 3.608 15.416 1.00 74.31 269 PHE A O 1
ATOM 2121 N N . GLU A 1 270 ? -1.244 4.213 13.750 1.00 74.69 270 GLU A N 1
ATOM 2122 C CA . GLU A 1 270 ? -0.741 3.245 12.788 1.00 74.69 270 GLU A CA 1
ATOM 2123 C C . GLU A 1 270 ? -0.284 3.927 11.496 1.00 74.69 270 GLU A C 1
ATOM 2125 O O . GLU A 1 270 ? -1.061 4.623 10.832 1.00 74.69 270 GLU A O 1
ATOM 2130 N N . PRO A 1 271 ? 0.987 3.740 11.103 1.00 78.69 271 PRO A N 1
ATOM 2131 C CA . PRO A 1 271 ? 1.493 4.316 9.871 1.00 78.69 271 PRO A CA 1
ATOM 2132 C C . PRO A 1 271 ? 0.893 3.613 8.650 1.00 78.69 271 PRO A C 1
ATOM 2134 O O . PRO A 1 271 ? 0.402 2.484 8.718 1.00 78.69 271 PRO A O 1
ATOM 2137 N N . TYR A 1 272 ? 0.999 4.264 7.493 1.00 78.38 272 TYR A N 1
ATOM 2138 C CA . TYR A 1 272 ? 0.766 3.633 6.199 1.00 78.38 272 TYR A CA 1
ATOM 2139 C C . TYR A 1 272 ? 1.583 2.352 6.060 1.00 78.38 272 TYR A C 1
ATOM 2141 O O . TYR A 1 272 ? 2.815 2.384 6.075 1.00 78.38 272 TYR A O 1
ATOM 2149 N N . LYS A 1 273 ? 0.882 1.238 5.870 1.00 73.19 273 LYS A N 1
ATOM 2150 C CA . LYS A 1 273 ? 1.453 -0.081 5.611 1.00 73.19 273 LYS A CA 1
ATOM 2151 C C . LYS A 1 273 ? 0.958 -0.559 4.244 1.00 73.19 273 LYS A C 1
ATOM 2153 O O . LYS A 1 273 ? -0.060 -1.243 4.179 1.00 73.19 273 LYS A O 1
ATOM 2158 N N . PRO A 1 274 ? 1.598 -0.141 3.136 1.00 69.38 274 PRO A N 1
ATOM 2159 C CA . PRO A 1 274 ? 1.192 -0.604 1.818 1.00 69.38 274 PRO A CA 1
ATOM 2160 C C . PRO A 1 274 ? 1.446 -2.10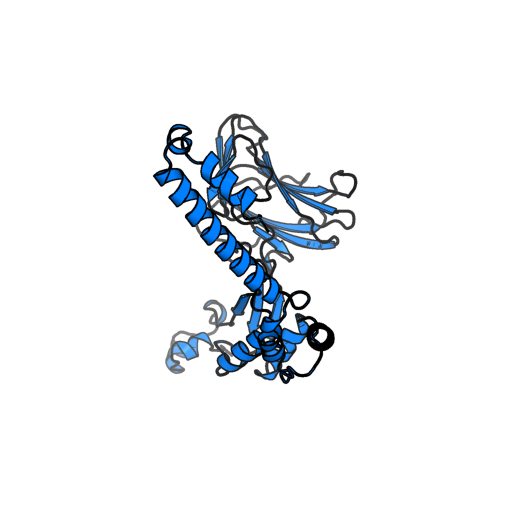5 1.700 1.00 69.38 274 PRO A C 1
ATOM 2162 O O . PRO A 1 274 ? 2.520 -2.573 2.074 1.00 69.38 274 PRO A O 1
ATOM 2165 N N . ASN A 1 275 ? 0.495 -2.828 1.107 1.00 72.12 275 ASN A N 1
ATOM 2166 C CA . ASN A 1 275 ? 0.605 -4.258 0.808 1.00 72.12 275 ASN A CA 1
ATOM 2167 C C . ASN A 1 275 ? 0.751 -5.133 2.066 1.00 72.12 275 ASN A C 1
ATOM 2169 O O . ASN A 1 275 ? 1.624 -5.996 2.111 1.00 72.12 275 ASN A O 1
ATOM 2173 N N . TRP A 1 276 ? -0.041 -4.894 3.114 1.00 73.50 276 TRP A N 1
ATOM 2174 C CA . TRP A 1 276 ? -0.040 -5.744 4.311 1.00 73.50 276 TRP A CA 1
ATOM 2175 C C . TRP A 1 276 ? -1.370 -6.480 4.479 1.00 73.50 276 TRP A C 1
ATOM 2177 O O . TRP A 1 276 ? -2.444 -5.933 4.220 1.00 73.50 276 TRP A O 1
ATOM 2187 N N . VAL A 1 277 ? -1.283 -7.718 4.958 1.00 78.75 277 VAL A N 1
ATOM 2188 C CA . VAL A 1 277 ? -2.432 -8.527 5.374 1.00 78.75 277 VAL A CA 1
ATOM 2189 C C . VAL A 1 277 ? -2.304 -8.819 6.861 1.00 78.75 277 VAL A C 1
ATOM 2191 O O . VAL A 1 277 ? -1.280 -9.323 7.314 1.00 78.75 277 VAL A O 1
ATOM 2194 N N . GLY A 1 278 ? -3.346 -8.494 7.617 1.00 79.56 278 GLY A N 1
ATOM 2195 C CA . GLY A 1 278 ? -3.488 -8.904 9.004 1.00 79.56 278 GLY A CA 1
ATOM 2196 C C . GLY A 1 278 ? -4.261 -10.206 9.114 1.00 79.56 278 GLY A C 1
ATOM 2197 O O . GLY A 1 278 ? -5.273 -10.397 8.438 1.00 79.56 278 GLY A O 1
ATOM 2198 N N . ILE A 1 279 ? -3.793 -11.087 9.985 1.00 84.00 279 ILE A N 1
ATOM 2199 C CA . ILE A 1 279 ? -4.426 -12.366 10.288 1.00 84.00 279 ILE A CA 1
ATOM 2200 C C . ILE A 1 279 ? -4.612 -12.411 11.799 1.00 84.00 279 ILE A C 1
ATOM 2202 O O . ILE A 1 279 ? -3.640 -12.501 12.550 1.00 84.00 279 ILE A O 1
ATOM 2206 N N . LEU A 1 280 ? -5.862 -12.258 12.232 1.00 79.44 280 LEU A N 1
ATOM 2207 C CA . LEU A 1 280 ? -6.267 -12.283 13.629 1.00 79.44 280 LEU A CA 1
ATOM 2208 C C . LEU A 1 280 ? -6.823 -13.664 13.967 1.00 79.44 280 LEU A C 1
ATOM 2210 O O . LEU A 1 280 ? -7.813 -14.110 13.388 1.00 79.44 280 LEU A O 1
ATOM 2214 N N . PHE A 1 281 ? -6.196 -14.315 14.938 1.00 82.19 281 PHE A N 1
ATOM 2215 C CA . PHE A 1 281 ? -6.671 -15.580 15.481 1.00 82.19 281 PHE A CA 1
ATOM 2216 C C . PHE A 1 281 ? -7.660 -15.302 16.612 1.00 82.19 281 PHE A C 1
ATOM 2218 O O . PHE A 1 281 ? -7.265 -14.789 17.661 1.00 82.19 281 PHE A O 1
ATOM 2225 N N . VAL A 1 282 ? -8.942 -15.608 16.387 1.00 79.00 282 VAL A N 1
ATOM 2226 C CA . VAL A 1 282 ? -10.018 -15.336 17.360 1.00 79.00 282 VAL A CA 1
ATOM 2227 C C . VAL A 1 282 ? -10.412 -16.569 18.171 1.00 79.00 282 VAL A C 1
ATOM 2229 O O . VAL A 1 282 ? -10.910 -16.436 19.283 1.00 79.00 282 VAL A O 1
ATOM 2232 N N . SER A 1 283 ? -10.156 -17.771 17.654 1.00 71.81 283 SER A N 1
ATOM 2233 C CA . SER A 1 283 ? -10.636 -19.024 18.246 1.00 71.81 283 SER A CA 1
ATOM 2234 C C . SER A 1 283 ? -9.940 -19.471 19.528 1.00 71.81 283 SER A C 1
ATOM 2236 O O . SER A 1 283 ? -10.450 -20.344 20.222 1.00 71.81 283 SER A O 1
ATOM 2238 N N . SER A 1 284 ? -8.748 -18.957 19.818 1.00 71.31 284 SER A N 1
ATOM 2239 C CA . SER A 1 284 ? -7.975 -19.347 20.997 1.00 71.31 284 SER A CA 1
ATOM 2240 C C . SER A 1 284 ? -7.131 -18.179 21.474 1.00 71.31 284 SER A C 1
ATOM 2242 O O . SER A 1 284 ? -6.492 -17.513 20.656 1.00 71.31 284 SER A O 1
ATOM 2244 N N . ARG A 1 285 ? -7.096 -17.952 22.790 1.00 76.19 285 ARG A N 1
ATOM 2245 C CA . ARG A 1 285 ? -6.192 -16.963 23.376 1.00 76.19 285 ARG A CA 1
ATOM 2246 C C . ARG A 1 285 ? -4.759 -17.489 23.365 1.00 76.19 285 ARG A C 1
ATOM 2248 O O . ARG A 1 285 ? -4.533 -18.674 23.592 1.00 76.19 285 ARG A O 1
ATOM 2255 N N . GLY A 1 286 ? -3.806 -16.600 23.119 1.00 79.94 286 GLY A N 1
ATOM 2256 C CA . GLY A 1 286 ? -2.388 -16.927 23.015 1.00 79.94 286 GLY A CA 1
ATOM 2257 C C . GLY A 1 286 ? -1.942 -17.347 21.615 1.00 79.94 286 GLY A C 1
ATOM 2258 O O . GLY A 1 286 ? -2.689 -17.280 20.638 1.00 79.94 286 GLY A O 1
ATOM 2259 N N . VAL A 1 287 ? -0.673 -17.749 21.518 1.00 82.81 287 VAL A N 1
ATOM 2260 C CA . VAL A 1 287 ? -0.063 -18.193 20.259 1.00 82.81 287 VAL A CA 1
ATOM 2261 C C . VAL A 1 287 ? -0.429 -19.661 20.010 1.00 82.81 287 VAL A C 1
ATOM 2263 O O . VAL A 1 287 ? -0.115 -20.503 20.852 1.00 82.81 287 VAL A O 1
ATOM 2266 N N . PRO A 1 288 ? -1.041 -20.009 18.863 1.00 82.44 288 PRO A N 1
ATOM 2267 C CA . PRO A 1 288 ? -1.326 -21.399 18.521 1.00 82.44 288 PRO A CA 1
ATOM 2268 C C . PRO A 1 288 ? -0.041 -22.230 18.412 1.00 82.44 288 PRO A C 1
ATOM 2270 O O . PRO A 1 288 ? 0.947 -21.785 17.825 1.00 82.44 288 PRO A O 1
ATOM 2273 N N . ALA A 1 289 ? -0.057 -23.466 18.917 1.00 83.50 289 ALA A N 1
ATOM 2274 C CA . ALA A 1 289 ? 1.117 -24.350 18.902 1.00 83.50 289 ALA A CA 1
ATOM 2275 C C . ALA A 1 289 ? 1.638 -24.652 17.480 1.00 83.50 289 ALA A C 1
ATOM 2277 O O . ALA A 1 289 ? 2.831 -24.861 17.278 1.00 83.50 289 ALA A O 1
ATOM 2278 N N . ASN A 1 290 ? 0.748 -24.638 16.489 1.00 85.12 290 ASN A N 1
ATOM 2279 C CA . ASN A 1 290 ? 1.013 -24.904 15.075 1.00 85.12 290 ASN A CA 1
ATOM 2280 C C . ASN A 1 290 ? 1.265 -23.632 14.238 1.00 85.12 290 ASN A C 1
ATOM 2282 O O . ASN A 1 290 ? 1.195 -23.677 13.009 1.00 85.12 290 ASN A O 1
ATOM 2286 N N . ILE A 1 291 ? 1.566 -22.489 14.867 1.00 85.81 291 ILE A N 1
ATOM 2287 C CA . ILE A 1 291 ? 1.757 -21.217 14.152 1.00 85.81 291 ILE A CA 1
ATOM 2288 C C . ILE A 1 291 ? 2.850 -21.288 13.074 1.00 85.81 291 ILE A C 1
ATOM 2290 O O . ILE A 1 291 ? 2.716 -20.648 12.038 1.00 85.81 291 ILE A O 1
ATOM 2294 N N . SER A 1 292 ? 3.902 -22.089 13.272 1.00 87.25 292 SER A N 1
ATOM 2295 C CA . SER A 1 292 ? 4.986 -22.248 12.289 1.00 87.25 292 SER A CA 1
ATOM 2296 C C . SER A 1 292 ? 4.485 -22.822 10.959 1.00 87.25 292 SER A C 1
ATOM 2298 O O . SER A 1 292 ? 4.890 -22.366 9.885 1.00 87.25 292 SER A O 1
ATOM 2300 N N . ASP A 1 293 ? 3.578 -23.795 11.019 1.00 86.88 293 ASP A N 1
ATOM 2301 C CA . ASP A 1 293 ? 3.020 -24.444 9.831 1.00 86.88 293 ASP A CA 1
ATOM 2302 C C . ASP A 1 293 ? 2.082 -23.485 9.097 1.00 86.88 293 ASP A C 1
ATOM 2304 O O . ASP A 1 293 ? 2.195 -23.297 7.886 1.00 86.88 293 ASP A O 1
ATOM 2308 N N . VAL A 1 294 ? 1.236 -22.785 9.860 1.00 86.62 294 VAL A N 1
ATOM 2309 C CA . VAL A 1 294 ? 0.341 -21.732 9.361 1.00 86.62 294 VAL A CA 1
ATOM 2310 C C . VAL A 1 294 ? 1.140 -20.628 8.663 1.00 86.62 294 VAL A C 1
ATOM 2312 O O . VAL A 1 294 ? 0.822 -20.236 7.541 1.00 86.62 294 VAL A O 1
ATOM 2315 N N . GLN A 1 295 ? 2.214 -20.149 9.296 1.00 88.44 295 GLN A N 1
ATOM 2316 C CA . GLN A 1 295 ? 3.085 -19.113 8.744 1.00 88.44 295 GLN A CA 1
ATOM 2317 C C . GLN A 1 295 ? 3.730 -19.540 7.432 1.00 88.44 295 GLN A C 1
ATOM 2319 O O . GLN A 1 295 ? 3.799 -18.744 6.494 1.00 88.44 295 GLN A O 1
ATOM 2324 N N . THR A 1 296 ? 4.185 -20.789 7.363 1.00 85.69 296 THR A N 1
ATOM 2325 C CA . THR A 1 296 ? 4.804 -21.351 6.162 1.00 85.69 296 THR A CA 1
ATOM 2326 C C . THR A 1 296 ? 3.782 -21.454 5.033 1.00 85.69 296 THR A C 1
ATOM 2328 O O . THR A 1 296 ? 4.008 -20.900 3.959 1.00 85.69 296 THR A O 1
ATOM 2331 N N . ALA A 1 297 ? 2.618 -22.051 5.298 1.00 85.94 297 ALA A N 1
ATOM 2332 C CA . ALA A 1 297 ? 1.554 -22.227 4.311 1.00 85.94 297 ALA A CA 1
ATOM 2333 C C . ALA A 1 297 ? 1.026 -20.889 3.768 1.00 85.94 297 ALA A C 1
ATOM 2335 O O . ALA A 1 297 ? 0.880 -20.700 2.559 1.00 85.94 297 ALA A O 1
ATOM 2336 N N . ILE A 1 298 ? 0.797 -19.912 4.648 1.00 86.62 298 ILE A N 1
ATOM 2337 C CA . ILE A 1 298 ? 0.350 -18.577 4.240 1.00 86.62 298 ILE A CA 1
ATOM 2338 C C . ILE A 1 298 ? 1.445 -17.865 3.440 1.00 86.62 298 ILE A C 1
ATOM 2340 O O . ILE A 1 298 ? 1.152 -17.155 2.474 1.00 86.62 298 ILE A O 1
ATOM 2344 N N . ARG A 1 299 ? 2.722 -18.052 3.795 1.00 85.75 299 ARG A N 1
ATOM 2345 C CA . ARG A 1 299 ? 3.825 -17.433 3.054 1.00 85.75 299 ARG A CA 1
ATOM 2346 C C . ARG A 1 299 ? 4.029 -18.039 1.667 1.00 85.75 299 ARG A C 1
ATOM 2348 O O . ARG A 1 299 ? 4.504 -17.329 0.785 1.00 85.75 299 ARG A O 1
ATOM 2355 N N . GLU A 1 300 ? 3.667 -19.302 1.463 1.00 82.56 300 GLU A N 1
ATOM 2356 C CA . GLU A 1 300 ? 3.697 -19.947 0.146 1.00 82.56 300 GLU A CA 1
ATOM 2357 C C . GLU A 1 300 ? 2.625 -19.401 -0.799 1.00 82.56 300 GLU A C 1
ATOM 2359 O O . GLU A 1 300 ? 2.886 -19.243 -1.993 1.00 82.56 300 GLU A O 1
ATOM 2364 N N . ILE A 1 301 ? 1.435 -19.085 -0.277 1.00 82.81 301 ILE A N 1
ATOM 2365 C CA . ILE A 1 301 ? 0.351 -18.540 -1.102 1.00 82.81 301 ILE A CA 1
ATOM 2366 C C . ILE A 1 301 ? 0.514 -17.034 -1.325 1.00 82.81 301 ILE A C 1
ATOM 2368 O O . ILE A 1 301 ? 0.283 -16.560 -2.433 1.00 82.81 301 ILE A O 1
ATOM 2372 N N . ILE A 1 302 ? 0.923 -16.262 -0.310 1.00 78.38 302 ILE A N 1
ATOM 2373 C CA . ILE A 1 302 ? 0.979 -14.798 -0.390 1.00 78.38 302 ILE A CA 1
ATOM 2374 C C . ILE A 1 302 ? 2.231 -14.344 -1.170 1.00 78.38 302 ILE A C 1
ATOM 2376 O O . ILE A 1 302 ? 3.351 -14.719 -0.818 1.00 78.38 302 ILE A O 1
ATOM 2380 N N . PRO A 1 303 ? 2.093 -13.460 -2.182 1.00 75.94 303 PRO A N 1
ATOM 2381 C CA . PRO A 1 303 ? 3.228 -12.899 -2.904 1.00 75.94 303 PRO A CA 1
ATOM 2382 C C . PRO A 1 303 ? 4.269 -12.254 -1.987 1.00 75.94 303 PRO A C 1
ATOM 2384 O O . PRO A 1 303 ? 3.942 -11.541 -1.042 1.00 75.94 303 PRO A O 1
ATOM 2387 N N . ALA A 1 304 ? 5.548 -12.399 -2.339 1.00 72.25 304 ALA A N 1
ATOM 2388 C CA . ALA A 1 304 ? 6.652 -11.949 -1.490 1.00 72.25 304 ALA A CA 1
ATOM 2389 C C . ALA A 1 304 ? 6.640 -10.444 -1.142 1.00 72.25 304 ALA A C 1
ATOM 2391 O O . ALA A 1 304 ? 7.194 -10.062 -0.111 1.00 72.25 304 ALA A O 1
ATOM 2392 N N . HIS A 1 305 ? 6.017 -9.608 -1.982 1.00 69.00 305 HIS A N 1
ATOM 2393 C CA . HIS A 1 305 ? 5.900 -8.155 -1.801 1.00 69.00 305 HIS A CA 1
ATOM 2394 C C . HIS A 1 305 ? 4.779 -7.731 -0.836 1.00 69.00 305 HIS A C 1
ATOM 2396 O O . HIS A 1 305 ? 4.658 -6.540 -0.546 1.00 69.00 305 HIS A O 1
ATOM 2402 N N . ILE A 1 306 ? 3.964 -8.680 -0.370 1.00 76.12 306 ILE A N 1
ATOM 2403 C CA . ILE A 1 306 ? 2.951 -8.467 0.661 1.00 76.12 306 ILE A CA 1
ATOM 2404 C C . ILE A 1 306 ? 3.545 -8.912 2.000 1.00 76.12 306 ILE A C 1
ATOM 2406 O O . ILE A 1 306 ? 4.096 -10.014 2.103 1.00 76.12 306 ILE A O 1
ATOM 2410 N N . ALA A 1 307 ? 3.471 -8.058 3.020 1.00 76.69 307 ALA A N 1
ATOM 2411 C CA . ALA A 1 307 ? 3.860 -8.430 4.379 1.00 76.69 307 ALA A CA 1
ATOM 2412 C C . ALA A 1 307 ? 2.650 -8.936 5.173 1.00 76.69 307 ALA A C 1
ATOM 2414 O O . ALA A 1 307 ? 1.503 -8.635 4.839 1.00 76.69 307 ALA A O 1
ATOM 2415 N N . ILE A 1 308 ? 2.912 -9.721 6.215 1.00 82.19 308 ILE A N 1
ATOM 2416 C CA . ILE A 1 308 ? 1.877 -10.421 6.975 1.00 82.19 308 ILE A CA 1
ATOM 2417 C C . ILE A 1 308 ? 2.060 -10.100 8.456 1.00 82.19 308 ILE A C 1
ATOM 2419 O O . ILE A 1 308 ? 3.150 -10.301 8.988 1.00 82.19 308 I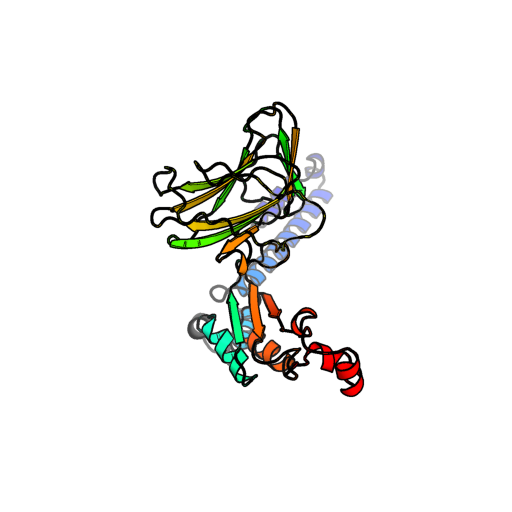LE A O 1
ATOM 2423 N N . ASP A 1 309 ? 0.992 -9.633 9.098 1.00 81.62 309 ASP A N 1
ATOM 2424 C CA . ASP A 1 309 ? 0.918 -9.416 10.542 1.00 81.62 309 ASP A CA 1
ATOM 2425 C C . ASP A 1 309 ? 0.037 -10.498 11.172 1.00 81.62 309 ASP A C 1
ATOM 2427 O O . ASP A 1 309 ? -1.158 -10.578 10.887 1.00 81.62 309 ASP A O 1
ATOM 2431 N N . TYR A 1 310 ? 0.614 -11.299 12.066 1.00 84.00 310 TYR A N 1
ATOM 2432 C CA . TYR A 1 310 ? -0.133 -12.259 12.878 1.00 84.00 310 TYR A CA 1
ATOM 2433 C C . TYR A 1 310 ? -0.497 -11.613 14.212 1.00 84.00 310 TYR A C 1
ATOM 2435 O O . TYR A 1 310 ? 0.380 -11.147 14.939 1.00 84.00 310 TYR A O 1
ATOM 2443 N N . THR A 1 311 ? -1.791 -11.560 14.518 1.00 79.88 311 THR A N 1
ATOM 2444 C CA . THR A 1 311 ? -2.312 -10.980 15.759 1.00 79.88 311 THR A CA 1
ATOM 2445 C C . THR A 1 311 ? -2.999 -12.061 16.579 1.00 79.88 311 THR A C 1
ATOM 2447 O O . THR A 1 311 ? -3.813 -12.820 16.056 1.00 79.88 311 THR A O 1
ATOM 2450 N N . PHE A 1 312 ? -2.687 -12.101 17.872 1.00 82.12 312 PHE A N 1
ATOM 2451 C CA . PHE A 1 312 ? -3.246 -13.054 18.825 1.00 82.12 312 PHE A CA 1
ATOM 2452 C C . PHE A 1 312 ? -4.034 -12.306 19.897 1.00 82.12 312 PHE A C 1
ATOM 2454 O O . PHE A 1 312 ? -3.651 -11.206 20.309 1.00 82.12 312 PHE A O 1
ATOM 2461 N N . VAL A 1 313 ? -5.136 -12.901 20.343 1.00 76.75 313 VAL A N 1
ATOM 2462 C CA . VAL A 1 313 ? -5.934 -12.373 21.451 1.00 76.75 313 VAL A CA 1
ATOM 2463 C C . VAL A 1 313 ? -5.377 -12.921 22.761 1.00 76.75 313 VAL A C 1
ATOM 2465 O O . VAL A 1 313 ? -5.060 -14.100 22.853 1.00 76.75 313 VAL A O 1
ATOM 2468 N N . TYR A 1 314 ? -5.276 -12.078 23.782 1.00 80.00 314 TYR A N 1
ATOM 2469 C CA . TYR A 1 314 ? -4.883 -12.469 25.137 1.00 80.00 314 TYR A CA 1
ATOM 2470 C C . TYR A 1 314 ? -5.922 -11.970 26.137 1.00 80.00 314 TYR A C 1
ATOM 2472 O O . TYR A 1 314 ? -6.664 -11.021 25.859 1.00 80.00 314 TYR A O 1
ATOM 2480 N N . THR A 1 315 ? -5.965 -12.592 27.310 1.00 77.75 315 THR A N 1
ATOM 2481 C CA . THR A 1 315 ? -6.795 -12.145 28.423 1.00 77.75 315 THR A CA 1
ATOM 2482 C C . THR A 1 315 ? -6.297 -10.784 28.908 1.00 77.75 315 THR A C 1
ATOM 2484 O O . THR A 1 315 ? -5.176 -10.635 29.386 1.00 77.75 315 THR A O 1
ATOM 2487 N N . GLN A 1 316 ? -7.137 -9.758 28.762 1.00 75.06 316 GLN A N 1
ATOM 2488 C CA . GLN A 1 316 ? -6.845 -8.418 29.272 1.00 75.06 316 GLN A CA 1
ATOM 2489 C C . GLN A 1 316 ? -7.147 -8.345 30.771 1.00 75.06 316 GLN A C 1
ATOM 2491 O O . GLN A 1 316 ? -8.090 -8.977 31.240 1.00 75.06 316 GLN A O 1
ATOM 2496 N N . LEU A 1 317 ? -6.424 -7.493 31.507 1.00 66.62 317 LEU A N 1
ATOM 2497 C CA . LEU A 1 317 ? -6.635 -7.292 32.949 1.00 66.62 317 LEU A CA 1
ATOM 2498 C C . LEU A 1 317 ? -8.097 -6.942 33.295 1.00 66.62 317 LEU A C 1
ATOM 2500 O O . LEU A 1 317 ? -8.634 -7.437 34.278 1.00 66.62 317 LEU A O 1
ATOM 2504 N N . GLY A 1 318 ? -8.778 -6.151 32.457 1.00 67.88 318 GLY A N 1
ATOM 2505 C CA . GLY A 1 318 ? -10.205 -5.839 32.630 1.00 67.88 318 GLY A CA 1
ATOM 2506 C C . GLY A 1 318 ? -11.146 -7.043 32.455 1.00 67.88 318 GLY A C 1
ATOM 2507 O O . GLY A 1 318 ? -12.240 -7.050 33.012 1.00 67.88 318 GLY A O 1
ATOM 2508 N N . GLY A 1 319 ? -10.715 -8.084 31.738 1.00 64.88 319 GLY A N 1
ATOM 2509 C CA . GLY A 1 319 ? -11.435 -9.355 31.611 1.00 64.88 319 GLY A CA 1
ATOM 2510 C C . GLY A 1 319 ? -11.320 -10.253 32.847 1.00 64.88 319 GLY A C 1
ATOM 2511 O O . GLY A 1 319 ? -12.045 -11.234 32.951 1.00 64.88 319 GLY A O 1
ATOM 2512 N N . LEU A 1 320 ? -10.452 -9.903 33.803 1.00 69.69 320 LEU A N 1
ATOM 2513 C CA . LEU A 1 320 ? -10.288 -10.605 35.079 1.00 69.69 320 LEU A CA 1
ATOM 2514 C C . LEU A 1 320 ? -11.142 -9.998 36.205 1.00 69.69 320 LEU A C 1
ATOM 2516 O O . LEU A 1 320 ? -10.963 -10.346 37.366 1.00 69.69 320 LEU A O 1
ATOM 2520 N N . THR A 1 321 ? -12.072 -9.092 35.893 1.00 68.62 321 THR A N 1
ATOM 2521 C CA . THR A 1 321 ? -12.859 -8.326 36.881 1.00 68.62 321 THR A CA 1
ATOM 2522 C C . THR A 1 321 ? -13.753 -9.175 37.797 1.00 68.62 321 THR A C 1
ATOM 2524 O O . THR A 1 321 ? -14.198 -8.673 38.826 1.00 68.62 321 THR A O 1
ATOM 2527 N N . GLY A 1 322 ? -13.973 -10.458 37.480 1.00 68.12 322 GLY A N 1
ATOM 2528 C CA . GLY A 1 322 ? -14.642 -11.439 38.349 1.00 68.12 322 GLY A CA 1
ATOM 2529 C C . GLY A 1 322 ? -13.704 -12.366 39.136 1.00 68.12 322 GLY A C 1
ATOM 2530 O O . GLY A 1 322 ? -14.158 -13.082 40.027 1.00 68.12 322 GLY A O 1
ATOM 2531 N N . ALA A 1 323 ? -12.402 -12.363 38.842 1.00 71.81 323 ALA A N 1
ATOM 2532 C CA . ALA A 1 323 ? -11.426 -13.189 39.538 1.00 71.81 323 ALA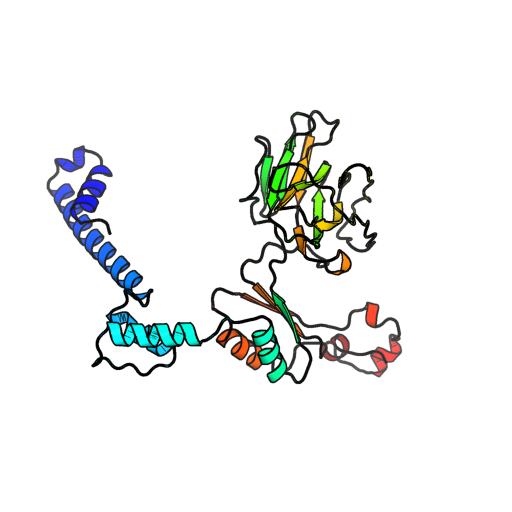 A CA 1
ATOM 2533 C C . ALA A 1 323 ? -10.899 -12.469 40.782 1.00 71.81 323 ALA A C 1
ATOM 2535 O O . ALA A 1 323 ? -10.477 -11.315 40.732 1.00 71.81 323 ALA A O 1
ATOM 2536 N N . THR A 1 324 ? -10.882 -13.165 41.917 1.00 79.88 324 THR A N 1
ATOM 2537 C CA . THR A 1 324 ? -10.195 -12.668 43.115 1.00 79.88 324 THR A CA 1
ATOM 2538 C C . THR A 1 324 ? -8.720 -13.053 43.061 1.00 79.88 324 THR A C 1
ATOM 2540 O O . THR A 1 324 ? -8.374 -14.107 42.526 1.00 79.88 324 THR A O 1
ATOM 2543 N N . PHE A 1 325 ? -7.846 -12.244 43.669 1.00 74.31 325 PHE A N 1
ATOM 2544 C CA . PHE A 1 325 ? -6.426 -12.594 43.810 1.00 74.31 325 PHE A CA 1
ATOM 2545 C C . PHE A 1 325 ? -6.241 -13.974 44.464 1.00 74.31 325 PHE A C 1
ATOM 2547 O O . PHE A 1 325 ? -5.467 -14.781 43.963 1.00 74.31 325 PHE A O 1
ATOM 2554 N N . GLY A 1 326 ? -7.037 -14.302 45.490 1.00 78.25 326 GLY A N 1
ATOM 2555 C CA . GLY A 1 326 ? -7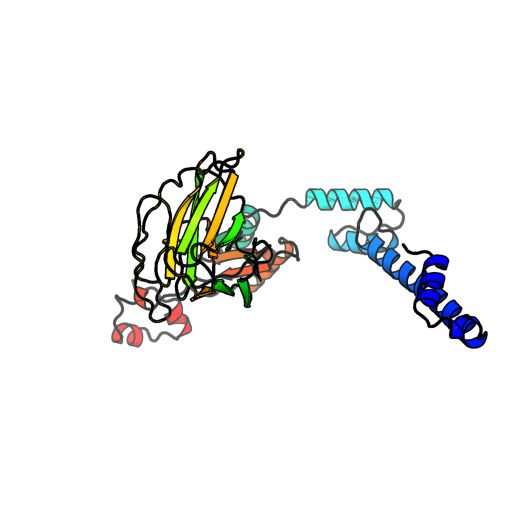.014 -15.631 46.112 1.00 78.25 326 GLY A CA 1
ATOM 2556 C C . GLY A 1 326 ? -7.471 -16.767 45.183 1.00 78.25 326 GLY A C 1
ATOM 2557 O O . GLY A 1 326 ? -6.961 -17.882 45.279 1.00 78.25 326 GLY A O 1
ATOM 2558 N N . GLY A 1 327 ? -8.392 -16.501 44.250 1.00 77.19 327 GLY A N 1
ATOM 2559 C CA . GLY A 1 327 ? -8.805 -17.464 43.224 1.00 77.19 327 GLY A CA 1
ATOM 2560 C C . GLY A 1 327 ? -7.706 -17.740 42.195 1.00 77.19 327 GLY A C 1
ATOM 2561 O O . GLY A 1 327 ? -7.493 -18.892 41.826 1.00 77.19 327 GLY A O 1
ATOM 2562 N N . ILE A 1 328 ? -6.960 -16.705 41.801 1.00 75.38 328 ILE A N 1
ATOM 2563 C CA . ILE A 1 328 ? -5.799 -16.823 40.904 1.00 75.38 328 ILE A CA 1
ATOM 2564 C C . ILE A 1 328 ? -4.663 -17.593 41.590 1.00 75.38 328 ILE A C 1
ATOM 2566 O O . ILE A 1 328 ? -4.084 -18.500 40.997 1.00 75.38 328 ILE A O 1
ATOM 2570 N N . GLU A 1 329 ? -4.380 -17.282 42.857 1.00 77.44 329 GLU A N 1
ATOM 2571 C CA . GLU A 1 329 ? -3.367 -17.989 43.652 1.00 77.44 329 GLU A CA 1
ATOM 2572 C C . GLU A 1 329 ? -3.716 -19.472 43.841 1.00 77.44 329 GLU A C 1
ATOM 2574 O O . GLU A 1 329 ? -2.845 -20.333 43.725 1.00 77.44 329 GLU A O 1
ATOM 2579 N N . THR A 1 330 ? -4.996 -19.787 44.064 1.00 81.62 330 THR A N 1
ATOM 2580 C CA . THR A 1 330 ? -5.473 -21.175 44.191 1.00 81.62 330 THR A CA 1
ATOM 2581 C C . THR A 1 330 ? -5.376 -21.938 42.870 1.00 81.62 330 THR A C 1
ATOM 2583 O O . THR A 1 330 ? -5.080 -23.131 42.875 1.00 81.62 330 THR A O 1
ATOM 2586 N N . ALA A 1 331 ? -5.599 -21.262 41.738 1.00 78.25 331 ALA A N 1
ATOM 2587 C CA . ALA A 1 331 ? -5.468 -21.863 40.414 1.00 78.25 331 ALA A CA 1
ATOM 2588 C C . ALA A 1 331 ? -4.011 -22.225 40.065 1.00 78.25 331 ALA A C 1
ATOM 2590 O O . ALA A 1 331 ? -3.795 -23.018 39.152 1.00 78.25 331 ALA A O 1
ATOM 2591 N N . ALA A 1 332 ? -3.030 -21.685 40.805 1.00 81.56 332 ALA A N 1
ATOM 2592 C CA . ALA A 1 332 ? -1.601 -21.979 40.668 1.00 81.56 332 ALA A CA 1
ATOM 2593 C C . ALA A 1 332 ? -1.081 -21.861 39.220 1.00 81.56 332 ALA A C 1
ATOM 2595 O O . ALA A 1 332 ? -0.167 -22.584 38.817 1.00 81.56 332 ALA A O 1
ATOM 2596 N N . LEU A 1 333 ? -1.679 -20.946 38.451 1.00 77.81 333 LEU A N 1
ATOM 2597 C CA . LEU A 1 333 ? -1.386 -20.745 37.038 1.00 77.81 333 LEU A CA 1
ATOM 2598 C C . LEU A 1 333 ? -0.003 -20.126 36.862 1.00 77.81 333 LEU A C 1
ATOM 2600 O O . LEU A 1 333 ? 0.395 -19.203 37.582 1.00 77.81 333 LEU A O 1
ATOM 2604 N N . ARG A 1 334 ? 0.719 -20.601 35.855 1.00 79.38 334 ARG A N 1
ATOM 2605 C CA . ARG A 1 334 ? 1.898 -19.915 35.335 1.00 79.38 334 ARG A CA 1
ATOM 2606 C C . ARG A 1 334 ? 1.477 -18.661 34.571 1.00 79.38 334 ARG A C 1
ATOM 2608 O O . ARG A 1 334 ? 0.313 -18.478 34.223 1.00 79.38 334 ARG A O 1
ATOM 2615 N N . PHE A 1 335 ? 2.428 -17.764 34.329 1.00 74.50 335 PHE A N 1
ATOM 2616 C CA . PHE A 1 335 ? 2.131 -16.474 33.704 1.00 74.50 335 PHE A CA 1
ATOM 2617 C C . PHE A 1 335 ? 1.531 -16.624 32.293 1.00 74.50 335 PHE A C 1
ATOM 2619 O O . PHE A 1 335 ? 0.565 -15.948 31.968 1.00 74.50 335 PHE A O 1
ATOM 2626 N N . ASP A 1 336 ? 2.031 -17.571 31.502 1.00 73.69 336 ASP A N 1
ATOM 2627 C CA . ASP A 1 336 ? 1.501 -17.952 30.186 1.00 73.69 336 ASP A CA 1
ATOM 2628 C C . ASP A 1 336 ? 0.075 -18.530 30.251 1.00 73.69 336 ASP A C 1
ATOM 2630 O O . ASP A 1 336 ? -0.767 -18.261 29.389 1.00 73.69 336 ASP A O 1
ATOM 2634 N N . GLU A 1 337 ? -0.228 -19.284 31.306 1.00 77.50 337 GLU A N 1
ATOM 2635 C CA . GLU A 1 337 ? -1.568 -19.823 31.554 1.00 77.50 337 GLU A CA 1
ATOM 2636 C C . GLU A 1 337 ? -2.537 -18.719 32.009 1.00 77.50 337 GLU A C 1
ATOM 2638 O O . GLU A 1 337 ? -3.699 -18.714 31.613 1.00 77.50 337 GLU A O 1
ATOM 2643 N N . LEU A 1 338 ? -2.057 -17.731 32.773 1.00 76.31 338 LEU A N 1
ATOM 2644 C CA . LEU A 1 338 ? -2.837 -16.565 33.195 1.00 76.31 338 LEU A CA 1
ATOM 2645 C C . LEU A 1 338 ? -3.178 -15.635 32.019 1.00 76.31 338 LEU A C 1
ATOM 2647 O O . LEU A 1 338 ? -4.301 -15.137 31.928 1.00 76.31 338 LEU A O 1
ATOM 2651 N N . GLU A 1 339 ? -2.237 -15.427 31.095 1.00 74.62 339 GLU A N 1
ATOM 2652 C CA . GLU A 1 339 ? -2.416 -14.603 29.888 1.00 74.62 339 GLU A CA 1
ATOM 2653 C C . GLU A 1 339 ? -3.498 -15.135 28.935 1.00 74.62 339 GLU A C 1
ATOM 2655 O O . GLU A 1 339 ? -3.983 -14.405 28.067 1.00 74.62 339 GLU A O 1
ATOM 2660 N N . THR A 1 340 ? -3.893 -16.397 29.088 1.00 78.50 340 THR A N 1
ATOM 2661 C CA . THR A 1 340 ? -4.911 -17.062 28.265 1.00 78.50 340 THR A CA 1
ATOM 2662 C C . THR A 1 340 ? -6.122 -17.529 29.072 1.00 78.50 340 THR A C 1
ATOM 2664 O O . THR A 1 340 ? -7.071 -18.065 28.502 1.00 78.50 340 THR A O 1
ATOM 2667 N N . TRP A 1 341 ? -6.134 -17.268 30.382 1.00 77.06 341 TRP A N 1
ATOM 2668 C CA . TRP A 1 341 ? -7.139 -17.777 31.306 1.00 77.06 341 TRP A CA 1
ATOM 2669 C C . TRP A 1 341 ? -8.528 -17.174 31.069 1.00 77.06 341 TRP A C 1
ATOM 2671 O O . TRP A 1 341 ? -8.676 -15.969 30.840 1.00 77.06 341 TRP A O 1
ATOM 2681 N N . GLU A 1 342 ? -9.558 -18.014 31.160 1.00 70.31 342 GLU A N 1
ATOM 2682 C CA . GLU A 1 342 ? -10.960 -17.609 31.124 1.00 70.31 342 GLU A CA 1
ATOM 2683 C C . GLU A 1 342 ? -11.574 -17.709 32.517 1.00 70.31 342 GLU A C 1
ATOM 2685 O O . GLU A 1 342 ? -11.654 -18.784 33.109 1.00 70.31 342 GLU A O 1
ATOM 2690 N N . VAL A 1 343 ? -12.008 -16.560 33.036 1.00 66.56 343 VAL A N 1
ATOM 2691 C CA . VAL A 1 343 ? -12.781 -16.483 34.274 1.00 66.56 343 VAL A CA 1
ATOM 2692 C C . VAL A 1 343 ? -14.218 -16.869 33.930 1.00 66.56 343 VAL A C 1
ATOM 2694 O O . VAL A 1 343 ? -14.935 -16.071 33.328 1.00 66.56 343 VAL A O 1
ATOM 2697 N N . THR A 1 344 ? -14.597 -18.109 34.234 1.00 61.06 344 THR A N 1
ATOM 2698 C CA . THR A 1 344 ? -15.978 -18.616 34.114 1.00 61.06 344 THR A CA 1
ATOM 2699 C C . THR A 1 344 ? -16.911 -18.044 35.161 1.00 61.06 344 THR A C 1
ATOM 2701 O O . THR A 1 344 ? -16.462 -17.927 36.326 1.00 61.06 344 THR A O 1
#

Secondary structure (DSSP, 8-state):
---HHHHHHHHHHTS-GGGTT-HHHHHHHHHHHHHHHHHHHHHHHHHHHTSTTT-STTHHHHHHHTTPPP-TTS-HHHHHHHHHHHHHHT----HHHHHHHHHHHSSS-EEEEEE---SSPGGGTTEE--TTEEEEETTEEEEEESSTT-EEEEEE---TT-EEEEEEEESS-EEEEEEEETTS-EEPPEEEE--------SS--PPPB--TTTEEEESSEEEEEEEPPTTEEEEEEEEE--TT-SSEEEEEEEEEEEES-GGGS-SS-----TTEEEEEEEEEES--TTHHHHHHHHHHHS-TTSEEEEEEE---GGGGTT--HHHHHHHT--HHHHTT----